Protein AF-A0A6J6HZP9-F1 (afdb_monomer)

Foldseek 3Di:
DDQEDDDDVFFEEEADAFDDFAQWKAAPPPRDTDADPPPRHGWDADPVQWTADPVPRHTPGQAGPVPRDNHMDRPRTGQVVSQVSHVVHDPWDEEEDDLPDDLCLVVTRYYTYHLSSLVNHQATQEYEHPELACQCPPPAPCSLVVSVVSVVSVPVRNDDRHYYHYDYPPCVDQLNVLVPDPCSPVSVVVVVVVSVVVCCVVVHPPQKWKKKKAFDPPDACPPQPDQPQWDWDDDPRIIMIMHSDPVSSVVSVVSVCVVRPPRMDIGTRDPDD

Sequence (273 aa):
MLTSVTTENATTVCVLNTKGKARLIACKACRAVQACSTCNSLLTQDDNGALFCVRCNESAGAVCVSCGRTSFVVPRGGVSQLVSQLVKSTRNPVVEVTADSEDTWTKGTVFVGTEAVLYRIPQTDVVVFADIDRDLSAPRLTATREVLSLIARAARLVGSSGRIIIQSRQPSHPLLIALANENPQTVLMQWMQNDLAQRRMFSMPPFASMVRVSVVAPKSFDDVPVLSGVDVAREDSSLIVKSLDAEKLSTAIQALRAHYGTSLRVHADPKRY

Organism: NCBI:txid449393

Solvent-accessible surface area (backbone atoms only — not comparable to full-atom values): 15552 Å² total; per-residue (Å²): 120,78,62,63,64,88,58,88,99,43,36,34,38,38,34,29,86,36,79,46,71,43,50,50,33,23,29,70,81,80,61,50,70,44,54,32,90,88,76,67,43,55,20,31,68,52,98,87,56,35,29,29,21,84,89,79,69,47,75,59,51,53,46,34,95,87,76,64,48,66,52,69,38,55,88,60,55,9,34,60,42,50,50,61,43,35,56,76,52,31,91,62,46,67,37,83,37,51,86,83,55,70,94,54,67,84,73,45,40,32,39,36,11,33,71,47,34,77,76,63,44,87,64,37,42,30,37,33,34,49,50,45,51,66,49,54,67,36,100,50,97,54,22,59,60,52,48,50,52,52,51,53,51,47,46,64,37,22,50,94,84,36,46,80,45,77,39,58,93,59,67,82,38,69,70,55,49,26,63,71,39,98,58,29,67,64,44,44,52,52,51,51,51,50,51,52,52,52,26,52,77,70,51,31,71,88,61,15,45,58,36,42,36,37,50,47,80,92,54,72,85,83,80,67,77,91,58,72,76,46,52,76,46,82,53,94,82,30,36,39,42,34,16,77,44,61,65,39,41,51,53,41,51,50,53,50,39,72,74,51,42,90,39,51,44,78,47,60,78,76,90,81,128

Radius of gyration: 22.45 Å; Cα contacts (8 Å, |Δi|>4): 478; chains: 1; bounding box: 54×48×58 Å

Secondary structure (DSSP, 8-state):
-------SS--EEEE-S--SS----EETTT-PBPB-TTT-PBPEE-TTS-EE-TTT--B-TTS-TTT----EE-TT--HHHHHHHHHHH-SSPEEEE-TT--S-TTS-SEEEESTTHHHH-S--SEEEES--HHHHT-SSTTHHHHHHHHHHHHHHHHTTT-EEEE--S-TT-HHHHHHTSSSHHHHHHHHHHHHHHHHHHTT-TTSSEEEEEEE-TT--TTSPPP-TT-EEEEETTEEEEEESSHHHHHHHHHHHHHHHGGGEEEEE-----

Structure (mmCIF, N/CA/C/O backbone):
data_AF-A0A6J6HZP9-F1
#
_entry.id   AF-A0A6J6HZP9-F1
#
loop_
_atom_site.group_PDB
_atom_site.id
_atom_site.type_symbol
_atom_site.label_atom_id
_atom_site.label_alt_id
_atom_site.label_comp_id
_atom_site.label_asym_id
_atom_site.label_entity_id
_atom_site.label_seq_id
_atom_site.pdbx_PDB_ins_code
_atom_site.Cartn_x
_atom_site.Cartn_y
_atom_site.Cartn_z
_atom_site.occupancy
_atom_site.B_iso_or_equiv
_atom_site.auth_seq_id
_atom_site.auth_comp_id
_atom_site.auth_asym_id
_atom_site.auth_atom_id
_atom_site.pdbx_PDB_model_num
ATOM 1 N N . MET A 1 1 ? -15.988 -0.055 2.705 1.00 58.44 1 MET A N 1
ATOM 2 C CA . MET A 1 1 ? -15.188 0.901 3.493 1.00 58.44 1 MET A CA 1
ATOM 3 C C . MET A 1 1 ? -15.686 0.830 4.914 1.00 58.44 1 MET A C 1
ATOM 5 O O . MET A 1 1 ? -16.894 0.741 5.090 1.00 58.44 1 MET A O 1
ATOM 9 N N . LEU A 1 2 ? -14.775 0.833 5.882 1.00 64.62 2 LEU A N 1
ATOM 10 C CA . LEU A 1 2 ? -15.078 0.896 7.307 1.00 64.62 2 LEU A CA 1
ATOM 11 C C . LEU A 1 2 ? -15.919 2.145 7.611 1.00 64.62 2 LEU A C 1
ATOM 13 O O . LEU A 1 2 ? -15.495 3.255 7.303 1.00 64.62 2 LEU A O 1
ATOM 17 N N . THR A 1 3 ? -17.111 1.957 8.175 1.00 59.59 3 THR A N 1
ATOM 18 C CA . THR A 1 3 ? -18.068 3.046 8.452 1.00 59.59 3 THR A CA 1
ATOM 19 C C . THR A 1 3 ? -18.274 3.320 9.935 1.00 59.59 3 THR A C 1
ATOM 21 O O . THR A 1 3 ? -18.811 4.369 10.270 1.00 59.59 3 THR A O 1
ATOM 24 N N . SER A 1 4 ? -17.881 2.395 10.811 1.00 66.69 4 SER A N 1
ATOM 25 C CA . SER A 1 4 ? -18.042 2.515 12.260 1.00 66.69 4 SER A CA 1
ATOM 26 C C . SER A 1 4 ? -17.018 1.669 13.008 1.00 66.69 4 SER A C 1
ATOM 28 O O . SER A 1 4 ? -16.600 0.619 12.517 1.00 66.69 4 SER A O 1
ATOM 30 N N . VAL A 1 5 ? -16.657 2.109 14.214 1.00 74.19 5 VAL A N 1
ATOM 31 C CA . VAL A 1 5 ? -15.828 1.363 15.169 1.00 74.19 5 VAL A CA 1
ATOM 32 C C . VAL A 1 5 ? -16.493 1.433 16.541 1.00 74.19 5 VAL A C 1
ATOM 34 O O . VAL A 1 5 ? -16.720 2.521 17.072 1.00 74.19 5 VAL A O 1
ATOM 37 N N . THR A 1 6 ? -16.794 0.270 17.111 1.00 70.06 6 THR A N 1
ATOM 38 C CA . THR A 1 6 ? -17.339 0.116 18.464 1.00 70.06 6 THR A CA 1
ATOM 39 C C . THR A 1 6 ? -16.365 -0.720 19.278 1.00 70.06 6 THR A C 1
ATOM 41 O O . THR A 1 6 ? -16.303 -1.940 19.121 1.00 70.06 6 THR A O 1
ATOM 44 N N . THR A 1 7 ? -15.574 -0.058 20.114 1.00 65.75 7 THR A N 1
ATOM 45 C CA . THR A 1 7 ? -14.632 -0.717 21.019 1.00 65.75 7 THR A CA 1
ATOM 46 C C . THR A 1 7 ? -14.825 -0.172 22.421 1.00 65.75 7 THR A C 1
ATOM 48 O O . THR A 1 7 ? -14.350 0.914 22.746 1.00 65.75 7 THR A O 1
ATOM 51 N N . GLU A 1 8 ? -15.567 -0.906 23.247 1.00 65.88 8 GLU A N 1
ATOM 52 C CA . GLU A 1 8 ? -15.620 -0.626 24.680 1.00 65.88 8 GLU A CA 1
ATOM 53 C C . GLU A 1 8 ? -14.275 -1.030 25.292 1.00 65.88 8 GLU A C 1
ATOM 55 O O . GLU A 1 8 ? -13.854 -2.178 25.167 1.00 65.88 8 GLU A O 1
ATOM 60 N N . ASN A 1 9 ? -13.578 -0.063 25.897 1.00 72.06 9 ASN A N 1
ATOM 61 C CA . ASN A 1 9 ? -12.297 -0.233 26.599 1.00 72.06 9 ASN A CA 1
ATOM 62 C C . ASN A 1 9 ? -11.122 -0.795 25.775 1.00 72.06 9 ASN A C 1
ATOM 64 O O . ASN A 1 9 ? -10.122 -1.201 26.357 1.00 72.06 9 ASN A O 1
ATOM 68 N N . ALA A 1 10 ? -11.214 -0.785 24.443 1.00 84.44 10 ALA A N 1
ATOM 69 C CA . ALA A 1 10 ? -10.152 -1.253 23.557 1.00 84.44 10 ALA A CA 1
ATOM 70 C C . ALA A 1 10 ? -9.635 -0.133 22.644 1.00 84.44 10 ALA A C 1
ATOM 72 O O . ALA A 1 10 ? -10.408 0.625 22.044 1.00 84.44 10 ALA A O 1
ATOM 73 N N . THR A 1 11 ? -8.313 -0.078 22.510 1.00 91.56 11 THR A N 1
ATOM 74 C CA . THR A 1 11 ? -7.595 0.810 21.600 1.00 91.56 11 THR A CA 1
ATOM 75 C C . THR A 1 11 ? -7.590 0.208 20.200 1.00 91.56 11 THR A C 1
ATOM 77 O O . THR A 1 11 ? -7.226 -0.957 20.007 1.00 91.56 11 THR A O 1
ATOM 80 N N . THR A 1 12 ? -7.989 1.002 19.207 1.00 94.88 12 THR A N 1
ATOM 81 C CA . THR A 1 12 ? -8.069 0.586 17.804 1.00 94.88 12 THR A CA 1
ATOM 82 C C . THR A 1 12 ? -7.178 1.442 16.923 1.00 94.88 12 THR A C 1
ATOM 84 O O . THR A 1 12 ? -7.263 2.667 16.940 1.00 94.88 12 THR A O 1
ATOM 87 N N . VAL A 1 13 ? -6.400 0.797 16.062 1.00 95.69 13 VAL A N 1
ATOM 88 C CA . VAL A 1 13 ? -5.627 1.441 15.002 1.00 95.69 13 VAL A CA 1
ATOM 89 C C . VAL A 1 13 ? -6.252 1.118 13.648 1.00 95.69 13 VAL A C 1
ATOM 91 O O . VAL A 1 13 ? -6.344 -0.038 13.258 1.00 95.69 13 VAL A O 1
ATOM 94 N N . CYS A 1 14 ? -6.662 2.133 12.899 1.00 95.31 14 CYS A N 1
ATOM 95 C CA . CYS A 1 14 ? -7.166 2.022 11.535 1.00 95.31 14 CYS A CA 1
ATOM 96 C C . CYS A 1 14 ? -6.089 2.469 10.538 1.00 95.31 14 CYS A C 1
ATOM 98 O O . CYS A 1 14 ? -5.687 3.634 10.517 1.00 95.31 14 CYS A O 1
ATOM 100 N N . VAL A 1 15 ? -5.652 1.552 9.679 1.00 95.25 15 VAL A N 1
ATOM 101 C CA . VAL A 1 15 ? -4.647 1.791 8.640 1.00 95.25 15 VAL A CA 1
ATOM 102 C C . VAL A 1 15 ? -5.323 1.975 7.285 1.00 95.25 15 VAL A C 1
ATOM 104 O O . VAL A 1 15 ? -6.096 1.126 6.833 1.00 95.25 15 VAL A O 1
ATOM 107 N N . LEU A 1 16 ? -4.996 3.078 6.613 1.00 92.31 16 LEU A N 1
ATOM 108 C CA . LEU A 1 16 ? -5.402 3.381 5.246 1.00 92.31 16 LEU A CA 1
ATOM 109 C C . LEU A 1 16 ? -4.257 4.093 4.515 1.00 92.31 16 LEU A C 1
ATOM 111 O O . LEU A 1 16 ? -3.996 5.275 4.741 1.00 92.31 16 LEU A O 1
ATOM 115 N N . ASN A 1 17 ? -3.587 3.397 3.594 1.00 84.69 17 ASN A N 1
ATOM 116 C CA . ASN A 1 17 ? -2.426 3.906 2.847 1.00 84.69 17 ASN A CA 1
ATOM 117 C C . ASN A 1 17 ? -2.816 4.861 1.705 1.00 84.69 17 ASN A C 1
ATOM 119 O O . ASN A 1 17 ? -2.394 4.743 0.556 1.00 84.69 17 ASN A O 1
ATOM 123 N N . THR A 1 18 ? -3.677 5.831 2.006 1.00 76.62 18 THR A N 1
ATOM 124 C CA . THR A 1 18 ? -4.067 6.917 1.106 1.00 76.62 18 THR A CA 1
ATOM 125 C C . THR A 1 18 ? -4.192 8.200 1.921 1.00 76.62 18 THR A C 1
ATOM 127 O O . THR A 1 18 ? -5.131 8.359 2.696 1.00 76.62 18 THR A O 1
ATOM 130 N N . LYS A 1 19 ? -3.233 9.121 1.761 1.00 67.56 19 LYS A N 1
ATOM 131 C CA . LYS A 1 19 ? -3.244 10.422 2.450 1.00 67.56 19 LYS A CA 1
ATOM 132 C C . LYS A 1 19 ? -4.314 11.362 1.869 1.00 67.56 19 LYS A C 1
ATOM 134 O O . LYS A 1 19 ? -4.601 11.309 0.673 1.00 67.56 19 LYS A O 1
ATOM 139 N N . GLY A 1 20 ? -4.811 12.273 2.707 1.00 60.31 20 GLY A N 1
ATOM 140 C CA . GLY A 1 20 ? -5.636 13.423 2.319 1.00 60.31 20 GLY A CA 1
ATOM 141 C C . GLY A 1 20 ? -7.116 13.129 2.052 1.00 60.31 20 GLY A C 1
ATOM 142 O O . GLY A 1 20 ? -7.599 12.011 2.227 1.00 60.31 20 GLY A O 1
ATOM 143 N N . LYS A 1 21 ? -7.855 14.157 1.612 1.00 53.44 21 LYS A N 1
ATOM 144 C CA . LYS A 1 21 ? -9.197 13.989 1.034 1.00 53.44 21 LYS A CA 1
ATOM 145 C C . LYS A 1 21 ? -9.062 13.280 -0.313 1.00 53.44 21 LYS A C 1
ATOM 147 O O . LYS A 1 21 ? -8.107 13.498 -1.063 1.00 53.44 21 LYS A O 1
ATOM 152 N N . ALA A 1 22 ? -9.992 12.392 -0.613 1.00 55.06 22 ALA A N 1
ATOM 153 C CA . ALA A 1 22 ? -9.857 11.567 -1.791 1.00 55.06 22 ALA A CA 1
ATOM 154 C C . ALA A 1 22 ? -10.240 12.275 -3.082 1.00 55.06 22 ALA A C 1
ATOM 156 O O . ALA A 1 22 ? -11.208 13.021 -3.147 1.00 55.06 22 ALA A O 1
ATOM 157 N N . ARG A 1 23 ? -9.436 12.003 -4.112 1.00 61.25 23 ARG A N 1
ATOM 158 C CA . ARG A 1 23 ? -9.466 12.695 -5.407 1.00 61.25 23 ARG A CA 1
ATOM 159 C C . ARG A 1 23 ? -10.261 11.957 -6.476 1.00 61.25 23 ARG A C 1
ATOM 161 O O . ARG A 1 23 ? -10.300 12.404 -7.610 1.00 61.25 23 ARG A O 1
ATOM 168 N N . LEU A 1 24 ? -10.810 10.786 -6.151 1.00 69.44 24 LEU A N 1
ATOM 169 C CA . LEU A 1 24 ? -11.608 10.002 -7.085 1.00 69.44 24 LEU A CA 1
ATOM 170 C C . LEU A 1 24 ? -13.075 10.178 -6.735 1.00 69.44 24 LEU A C 1
ATOM 172 O O . LEU A 1 24 ? -13.544 9.646 -5.731 1.00 69.44 24 LEU A O 1
ATOM 176 N N . ILE A 1 25 ? -13.783 10.909 -7.583 1.00 81.94 25 ILE A N 1
ATOM 177 C CA . ILE A 1 25 ? -15.219 11.111 -7.474 1.00 81.94 25 ILE A CA 1
ATOM 178 C C . ILE A 1 25 ? -15.915 10.211 -8.472 1.00 81.94 25 ILE A C 1
ATOM 180 O O . ILE A 1 25 ? -15.570 10.201 -9.652 1.00 81.94 25 ILE A O 1
ATOM 184 N N . ALA A 1 26 ? -16.911 9.471 -8.003 1.00 87.62 26 ALA A N 1
ATOM 185 C CA . ALA A 1 26 ? -17.799 8.700 -8.854 1.00 87.62 26 ALA A CA 1
ATOM 186 C C . ALA A 1 26 ? -19.250 9.117 -8.628 1.00 87.62 26 ALA A C 1
ATOM 188 O O . ALA A 1 26 ? -19.658 9.467 -7.519 1.00 87.62 26 ALA A O 1
ATOM 189 N N . CYS A 1 27 ? -20.061 9.055 -9.677 1.00 89.06 27 CYS A N 1
ATOM 190 C CA . CYS A 1 27 ? -21.497 9.260 -9.540 1.00 89.06 27 CYS A CA 1
ATOM 191 C C . CYS A 1 27 ? -22.128 8.108 -8.744 1.00 89.06 27 CYS A C 1
ATOM 193 O O . CYS A 1 27 ? -21.907 6.941 -9.069 1.00 89.06 27 CYS A O 1
ATOM 195 N N . LYS A 1 28 ? -22.979 8.405 -7.752 1.00 89.50 28 LYS A N 1
ATOM 196 C CA . LYS A 1 28 ? -23.731 7.367 -7.018 1.00 89.50 28 LYS A CA 1
ATOM 197 C C . LYS A 1 28 ? -24.641 6.546 -7.929 1.00 89.50 28 LYS A C 1
ATOM 199 O O . LYS A 1 28 ? -24.897 5.382 -7.646 1.00 89.50 28 LYS A O 1
ATOM 204 N N . ALA A 1 29 ? -25.147 7.160 -8.994 1.00 89.50 29 ALA A N 1
ATOM 205 C CA . ALA A 1 29 ? -26.164 6.563 -9.843 1.00 89.50 29 ALA A CA 1
ATOM 206 C C . ALA A 1 29 ? -25.591 5.693 -10.962 1.00 89.50 29 ALA A C 1
ATOM 208 O O . ALA A 1 29 ? -25.953 4.529 -11.067 1.00 89.50 29 ALA A O 1
ATOM 209 N N . CYS A 1 30 ? -24.700 6.245 -11.790 1.00 89.00 30 CYS A N 1
ATOM 210 C CA . CYS A 1 30 ? -24.137 5.522 -12.935 1.00 89.00 30 CYS A CA 1
ATOM 211 C C . CYS A 1 30 ? -22.736 4.958 -12.671 1.00 89.00 30 CYS A C 1
ATOM 213 O O . CYS A 1 30 ? -22.174 4.308 -13.543 1.00 89.00 30 CYS A O 1
ATOM 215 N N . ARG A 1 31 ? -22.152 5.217 -11.490 1.00 86.00 31 ARG A N 1
ATOM 216 C CA . ARG A 1 31 ? -20.797 4.790 -11.090 1.00 86.00 31 ARG A CA 1
ATOM 217 C C . ARG A 1 31 ? -19.653 5.340 -11.951 1.00 86.00 31 ARG A C 1
ATOM 219 O O . ARG A 1 31 ? -18.503 4.989 -11.705 1.00 86.00 31 ARG A O 1
ATOM 226 N N . ALA A 1 32 ? -19.938 6.235 -12.898 1.00 86.31 32 ALA A N 1
ATOM 227 C CA . ALA A 1 32 ? -18.922 6.857 -13.735 1.00 86.31 32 ALA A CA 1
ATOM 228 C C . ALA A 1 32 ? -17.956 7.698 -12.891 1.00 86.31 32 ALA A C 1
ATOM 230 O O . ALA A 1 32 ? -18.385 8.544 -12.094 1.00 86.31 32 ALA A O 1
ATOM 231 N N . VAL A 1 33 ? -16.658 7.474 -13.087 1.00 88.31 33 VAL A N 1
ATOM 232 C CA . VAL A 1 33 ? -15.593 8.287 -12.493 1.00 88.31 33 VAL A CA 1
ATOM 233 C C . VAL A 1 33 ? -15.539 9.631 -13.211 1.00 88.31 33 VAL A C 1
ATOM 235 O O . VAL A 1 33 ? -15.628 9.690 -14.433 1.00 88.31 33 VAL A O 1
ATOM 238 N N . GLN A 1 34 ? -15.435 10.713 -12.446 1.00 89.06 34 GLN A N 1
ATOM 239 C CA . GLN A 1 34 ? -15.434 12.070 -12.979 1.00 89.06 34 GLN A CA 1
ATOM 240 C C . GLN A 1 34 ? -14.004 12.493 -13.331 1.00 89.06 34 GLN A C 1
ATOM 242 O O . GLN A 1 34 ? -13.121 12.522 -12.469 1.00 89.06 34 GLN A O 1
ATOM 247 N N . ALA A 1 35 ? -13.784 12.815 -14.603 1.00 87.69 35 ALA A N 1
ATOM 248 C CA . ALA A 1 35 ? -12.506 13.257 -15.146 1.00 87.69 35 ALA A CA 1
ATOM 249 C C . ALA A 1 35 ? -12.666 14.612 -15.848 1.00 87.69 35 ALA A C 1
ATOM 251 O O . ALA A 1 35 ? -13.718 14.921 -16.401 1.00 87.69 35 ALA A O 1
ATOM 252 N N . CYS A 1 36 ? -11.618 15.430 -15.793 1.00 86.19 36 CYS A N 1
ATOM 253 C CA . CYS A 1 36 ? -11.559 16.737 -16.429 1.00 86.19 36 CYS A CA 1
ATOM 254 C C . CYS A 1 36 ? -11.565 16.585 -17.954 1.00 86.19 36 CYS A C 1
ATOM 256 O O . CYS A 1 36 ? -10.726 15.869 -18.497 1.00 86.19 36 CYS A O 1
ATOM 258 N N . SER A 1 37 ? -12.450 17.306 -18.641 1.00 87.25 37 SER A N 1
ATOM 259 C CA . SER A 1 37 ? -12.536 17.327 -20.108 1.00 87.25 37 SER A CA 1
ATOM 260 C C . SER A 1 37 ? -11.250 17.814 -20.783 1.00 87.25 37 SER A C 1
ATOM 262 O O . SER A 1 37 ? -10.923 17.354 -21.871 1.00 87.25 37 SER A O 1
ATOM 264 N N . THR A 1 38 ? -10.498 18.705 -20.132 1.00 86.25 38 THR A N 1
ATOM 265 C CA . THR A 1 38 ? -9.292 19.326 -20.702 1.00 86.25 38 THR A CA 1
ATOM 266 C C . THR A 1 38 ? -8.045 18.453 -20.570 1.00 86.25 38 THR A C 1
ATOM 268 O O . THR A 1 38 ? -7.261 18.333 -21.505 1.00 86.25 38 THR A O 1
ATOM 271 N N . CYS A 1 39 ? -7.816 17.852 -19.398 1.00 81.06 39 CYS A N 1
ATOM 272 C CA . CYS A 1 39 ? -6.552 17.159 -19.096 1.00 81.06 39 CYS A CA 1
ATOM 273 C C . CYS A 1 39 ? -6.721 15.708 -18.627 1.00 81.06 39 CYS A C 1
ATOM 275 O O . CYS A 1 39 ? -5.755 15.099 -18.154 1.00 81.06 39 CYS A O 1
ATOM 277 N N . ASN A 1 40 ? -7.948 15.183 -18.688 1.00 80.69 40 ASN A N 1
ATOM 278 C CA . ASN A 1 40 ? -8.345 13.829 -18.295 1.00 80.69 40 ASN A CA 1
ATOM 279 C C . ASN A 1 40 ? -7.946 13.418 -16.862 1.00 80.69 40 ASN A C 1
ATOM 281 O O . ASN A 1 40 ? -7.926 12.242 -16.507 1.00 80.69 40 ASN A O 1
ATOM 285 N N . SER A 1 41 ? -7.595 14.391 -16.019 1.00 74.19 41 SER A N 1
ATOM 286 C CA . SER A 1 41 ? -7.247 14.157 -14.617 1.00 74.19 41 SER A CA 1
ATOM 287 C C . SER A 1 41 ? -8.516 14.033 -13.780 1.00 74.19 41 SER A C 1
ATOM 289 O O . SER A 1 41 ? -9.532 14.644 -14.103 1.00 74.19 41 SER A O 1
ATOM 291 N N . LEU A 1 42 ? -8.464 13.249 -12.702 1.00 83.06 42 LEU A N 1
ATOM 292 C CA . LEU A 1 42 ? -9.618 13.052 -11.825 1.00 83.06 42 LEU A CA 1
ATOM 293 C C . LEU A 1 42 ? -10.085 14.379 -11.215 1.00 83.06 42 LEU A C 1
ATOM 295 O O . LEU A 1 42 ? -9.269 15.168 -10.728 1.00 83.06 42 LEU A O 1
ATOM 299 N N . LEU A 1 43 ? -11.399 14.598 -11.239 1.00 83.44 43 LEU A N 1
ATOM 300 C CA . LEU A 1 43 ? -12.035 15.753 -10.614 1.00 83.44 43 LEU A CA 1
ATOM 301 C C . LEU A 1 43 ? -12.172 15.532 -9.102 1.00 83.44 43 LEU A C 1
ATOM 303 O O . LEU A 1 43 ? -12.435 14.418 -8.644 1.00 83.44 43 LEU A O 1
ATOM 307 N N . THR A 1 44 ? -12.024 16.611 -8.337 1.00 82.44 44 THR A N 1
ATOM 308 C CA . THR A 1 44 ? -12.313 16.671 -6.897 1.00 82.44 44 THR A CA 1
ATOM 309 C C . THR A 1 44 ? -13.531 17.563 -6.648 1.00 82.44 44 THR A C 1
ATOM 311 O O . THR A 1 44 ? -13.931 18.292 -7.546 1.00 82.44 44 THR A O 1
ATOM 314 N N . GLN A 1 45 ? -14.130 17.495 -5.459 1.00 85.38 45 GLN A N 1
ATOM 315 C CA . GLN A 1 45 ? -15.302 18.283 -5.074 1.00 85.38 45 GLN A CA 1
ATOM 316 C C . GLN A 1 45 ? -14.864 19.316 -4.047 1.00 85.38 45 GLN A C 1
ATOM 318 O O . GLN A 1 45 ? -14.098 18.976 -3.139 1.00 85.38 45 GLN A O 1
ATOM 323 N N . ASP A 1 46 ? -15.321 20.551 -4.198 1.00 82.94 46 ASP A N 1
ATOM 324 C CA . ASP A 1 46 ? -15.187 21.567 -3.162 1.00 82.94 46 ASP A CA 1
ATOM 325 C C . ASP A 1 46 ? -16.248 21.383 -2.064 1.00 82.94 46 ASP A C 1
ATOM 327 O O . ASP A 1 46 ? -17.121 20.511 -2.138 1.00 82.94 46 ASP A O 1
ATOM 331 N N . ASP A 1 47 ? -16.168 22.207 -1.021 1.00 77.62 47 ASP A N 1
ATOM 332 C CA . ASP A 1 47 ? -17.106 22.145 0.102 1.00 77.62 47 ASP A CA 1
ATOM 333 C C . ASP A 1 47 ? -18.533 22.609 -0.291 1.00 77.62 47 ASP A C 1
ATOM 335 O O . ASP A 1 47 ? -19.490 22.303 0.420 1.00 77.62 47 ASP A O 1
ATOM 339 N N . ASN A 1 48 ? -18.700 23.266 -1.450 1.00 82.50 48 ASN A N 1
ATOM 340 C CA . ASN A 1 48 ? -19.990 23.685 -2.016 1.00 82.50 48 ASN A CA 1
ATOM 341 C C . ASN A 1 48 ? -20.614 22.628 -2.946 1.00 82.50 48 ASN A C 1
ATOM 343 O O . ASN A 1 48 ? -21.714 22.821 -3.466 1.00 82.50 48 ASN A O 1
ATOM 347 N N . GLY A 1 49 ? -19.935 21.500 -3.164 1.00 81.25 49 GLY A N 1
ATOM 348 C CA . GLY A 1 49 ? -20.418 20.418 -4.011 1.00 81.25 49 GLY A CA 1
ATOM 349 C C . GLY A 1 49 ? -20.055 20.548 -5.495 1.00 81.25 49 GLY A C 1
ATOM 350 O O . GLY A 1 49 ? -20.453 19.675 -6.273 1.00 81.25 49 GLY A O 1
ATOM 351 N N . ALA A 1 50 ? -19.293 21.566 -5.899 1.00 88.69 50 ALA A N 1
ATOM 352 C CA . ALA A 1 50 ? -18.825 21.733 -7.269 1.00 88.69 50 ALA A CA 1
ATOM 353 C C . ALA A 1 50 ? -17.564 20.898 -7.533 1.00 88.69 50 ALA A C 1
ATOM 355 O O . ALA A 1 50 ? -16.655 20.796 -6.712 1.00 88.69 50 ALA A O 1
ATOM 356 N N . LEU A 1 51 ? -17.518 20.280 -8.706 1.00 89.25 51 LEU A N 1
ATOM 357 C CA . LEU A 1 51 ? -16.392 19.530 -9.224 1.00 89.25 51 LEU A CA 1
ATOM 358 C C . LEU A 1 51 ? -15.366 20.479 -9.839 1.00 89.25 51 LEU A C 1
ATOM 360 O O . LEU A 1 51 ? -15.718 21.357 -10.623 1.00 89.25 51 LEU A O 1
ATOM 364 N N . PHE A 1 52 ? -14.089 20.256 -9.555 1.00 89.25 52 PHE A N 1
ATOM 365 C CA . PHE A 1 52 ? -12.992 20.998 -10.162 1.00 89.25 52 PHE A CA 1
ATOM 366 C C . PHE A 1 52 ? -11.739 20.136 -10.333 1.00 89.25 52 PHE A C 1
ATOM 368 O O . PHE A 1 52 ? -11.533 19.121 -9.659 1.00 89.25 52 PHE A O 1
ATOM 375 N N . CYS A 1 53 ? -10.883 20.533 -11.269 1.00 84.88 53 CYS A N 1
ATOM 376 C CA . CYS A 1 53 ? -9.622 19.871 -11.551 1.00 84.88 53 CYS A CA 1
ATOM 377 C C . CYS A 1 53 ? -8.479 20.534 -10.783 1.00 84.88 53 CYS A C 1
ATOM 379 O O . CYS A 1 53 ? -8.093 21.654 -11.087 1.00 84.88 53 CYS A O 1
ATOM 381 N N . VAL A 1 54 ? -7.839 19.814 -9.861 1.00 78.12 54 VAL A N 1
ATOM 382 C CA . VAL A 1 54 ? -6.672 20.340 -9.120 1.00 78.12 54 VAL A CA 1
ATOM 383 C C . VAL A 1 54 ? -5.465 20.595 -10.037 1.00 78.12 54 VAL A C 1
ATOM 385 O O . VAL A 1 54 ? -4.607 21.410 -9.722 1.00 78.12 54 VAL A O 1
ATOM 388 N N . ARG A 1 55 ? -5.366 19.883 -11.169 1.00 72.94 55 ARG A N 1
ATOM 389 C CA . ARG A 1 55 ? -4.204 19.968 -12.067 1.00 72.94 55 ARG A CA 1
ATOM 390 C C . ARG A 1 55 ? -4.205 21.231 -12.927 1.00 72.94 55 ARG A C 1
ATOM 392 O O . ARG A 1 55 ? -3.144 21.800 -13.141 1.00 72.94 55 ARG A O 1
ATOM 399 N N . CYS A 1 56 ? -5.362 21.619 -13.456 1.00 84.25 56 CYS A N 1
ATOM 400 C CA . CYS A 1 56 ? -5.487 22.749 -14.384 1.00 84.25 56 CYS A CA 1
ATOM 401 C C . CYS A 1 56 ? -6.463 23.829 -13.901 1.00 84.25 56 CYS A C 1
ATOM 403 O O . CYS A 1 56 ? -6.718 24.776 -14.630 1.00 84.25 56 CYS A O 1
ATOM 405 N N . ASN A 1 57 ? -6.999 23.684 -12.687 1.00 86.44 57 ASN A N 1
ATOM 406 C CA . ASN A 1 57 ? -7.948 24.597 -12.049 1.00 86.44 57 ASN A CA 1
ATOM 407 C C . ASN A 1 57 ? -9.285 24.789 -12.795 1.00 86.44 57 ASN A C 1
ATOM 409 O O . ASN A 1 57 ? -10.019 25.731 -12.517 1.00 86.44 57 ASN A O 1
ATOM 413 N N . GLU A 1 58 ? -9.611 23.880 -13.720 1.00 87.69 58 GLU A N 1
ATOM 414 C CA . GLU A 1 58 ? -10.862 23.894 -14.485 1.00 87.69 58 GLU A CA 1
ATOM 415 C C . GLU A 1 58 ? -12.054 23.540 -13.588 1.00 87.69 58 GLU A C 1
ATOM 417 O O . GLU A 1 58 ? -12.007 22.533 -12.872 1.00 87.69 58 GLU A O 1
ATOM 422 N N . SER A 1 59 ? -13.134 24.319 -13.660 1.00 90.06 59 SER A N 1
ATOM 423 C CA . SER A 1 59 ? -14.398 24.006 -12.985 1.00 90.06 59 SER A CA 1
ATOM 424 C C . SER A 1 59 ? -15.272 23.128 -13.877 1.00 90.06 59 SER A C 1
ATOM 426 O O . SER A 1 59 ? -15.484 23.426 -15.047 1.00 90.06 59 SER A O 1
ATOM 428 N N . ALA A 1 60 ? -15.805 22.044 -13.321 1.00 85.94 60 ALA A N 1
ATOM 429 C CA . ALA A 1 60 ? -16.659 21.085 -14.018 1.00 85.94 60 ALA A CA 1
ATOM 430 C C . ALA A 1 60 ? -18.126 21.135 -13.538 1.00 85.94 60 ALA A C 1
ATOM 432 O O . ALA A 1 60 ? -18.904 20.222 -13.818 1.00 85.94 60 ALA A O 1
ATOM 433 N N . GLY A 1 61 ? -18.519 22.193 -12.816 1.00 89.94 61 GLY A N 1
ATOM 434 C CA . GLY A 1 61 ? -19.879 22.354 -12.287 1.00 89.94 61 GLY A CA 1
ATOM 435 C C . GLY A 1 61 ? -20.239 21.288 -11.245 1.00 89.94 61 GLY A C 1
ATOM 436 O O . GLY A 1 61 ? -19.360 20.709 -10.628 1.00 89.94 61 GLY A O 1
ATOM 437 N N . ALA A 1 62 ? -21.525 21.007 -11.020 1.00 90.94 62 ALA A N 1
ATOM 438 C CA . ALA A 1 62 ? -21.977 20.093 -9.954 1.00 90.94 62 ALA A CA 1
ATOM 439 C C . ALA A 1 62 ? -22.746 18.855 -10.465 1.00 90.94 62 ALA A C 1
ATOM 441 O O . ALA A 1 62 ? -23.462 18.211 -9.699 1.00 90.94 62 ALA A O 1
ATOM 442 N N . VAL A 1 63 ? -22.634 18.516 -11.755 1.00 92.88 63 VAL A N 1
ATOM 443 C CA . VAL A 1 63 ? -23.399 17.429 -12.399 1.00 92.88 63 VAL A CA 1
ATOM 444 C C . VAL A 1 63 ? -22.488 16.368 -12.997 1.00 92.88 63 VAL A C 1
ATOM 446 O O . VAL A 1 63 ? -21.382 16.645 -13.449 1.00 92.88 63 VAL A O 1
ATOM 449 N N . CYS A 1 64 ? -22.940 15.115 -12.971 1.00 91.12 64 CYS A N 1
ATOM 450 C CA . CYS A 1 64 ? -22.188 14.012 -13.542 1.00 91.12 64 CYS A CA 1
ATOM 451 C C . CYS A 1 64 ? -22.113 14.161 -15.060 1.00 91.12 64 CYS A C 1
ATOM 453 O O . CYS A 1 64 ? -23.154 14.183 -15.718 1.00 91.12 64 CYS A O 1
ATOM 455 N N . VAL A 1 65 ? -20.900 14.140 -15.617 1.00 85.75 65 VAL A N 1
ATOM 456 C CA . VAL A 1 65 ? -20.681 14.267 -17.070 1.00 85.75 65 VAL A CA 1
ATOM 457 C C . VAL A 1 65 ? -21.320 13.136 -17.884 1.00 85.75 65 VAL A C 1
ATOM 459 O O . VAL A 1 65 ? -21.546 13.287 -19.076 1.00 85.75 65 VAL A O 1
ATOM 462 N N . SER A 1 66 ? -21.632 12.001 -17.251 1.00 89.44 66 SER A N 1
ATOM 463 C CA . SER A 1 66 ? -22.195 10.826 -17.928 1.00 89.44 66 SER A CA 1
ATOM 464 C C . SER A 1 66 ? -23.713 10.692 -17.799 1.00 89.44 66 SER A C 1
ATOM 466 O O . SER A 1 66 ? -24.327 10.057 -18.646 1.00 89.44 66 SER A O 1
ATOM 468 N N . CYS A 1 67 ? -24.332 11.201 -16.727 1.00 92.31 67 CYS A N 1
ATOM 469 C CA . CYS A 1 67 ? -25.768 10.979 -16.478 1.00 92.31 67 CYS A CA 1
ATOM 470 C C . CYS A 1 67 ? -26.534 12.190 -15.927 1.00 92.31 67 CYS A C 1
ATOM 472 O O . CYS A 1 67 ? -27.705 12.057 -15.579 1.00 92.31 67 CYS A O 1
ATOM 474 N N . GLY A 1 68 ? -25.885 13.347 -15.773 1.00 91.06 68 GLY A N 1
ATOM 475 C CA . GLY A 1 68 ? -26.514 14.596 -15.331 1.00 91.06 68 GLY A CA 1
ATOM 476 C C . GLY A 1 68 ? -26.912 14.662 -13.852 1.00 91.06 68 GLY A C 1
ATOM 477 O O . GLY A 1 68 ? -27.330 15.713 -13.378 1.00 91.06 68 GLY A O 1
ATOM 478 N N . ARG A 1 69 ? -26.773 13.579 -13.077 1.00 92.69 69 ARG A N 1
ATOM 479 C CA . ARG A 1 69 ? -27.106 13.588 -11.642 1.00 92.69 69 ARG A CA 1
ATOM 480 C C . ARG A 1 69 ? -26.040 14.307 -10.814 1.00 92.69 69 ARG A C 1
ATOM 482 O O . ARG A 1 69 ? -24.852 14.181 -11.085 1.00 92.69 69 ARG A O 1
ATOM 489 N N . THR A 1 70 ? -26.472 14.965 -9.743 1.00 90.12 70 THR A N 1
ATOM 490 C CA . THR A 1 70 ? -25.634 15.755 -8.817 1.00 90.12 70 THR A CA 1
ATOM 491 C C . THR A 1 70 ? -25.144 14.963 -7.602 1.00 90.12 70 THR A C 1
ATOM 493 O O . THR A 1 70 ? -24.502 15.497 -6.701 1.00 90.12 70 THR A O 1
ATOM 496 N N . SER A 1 71 ? -25.470 13.668 -7.531 1.00 87.25 71 SER A N 1
ATOM 497 C CA . SER A 1 71 ? -25.119 12.839 -6.382 1.00 87.25 71 SER A CA 1
ATOM 498 C C . SER A 1 71 ? -23.819 12.090 -6.624 1.00 87.25 71 SER A C 1
ATOM 500 O O . SER A 1 71 ? -23.764 11.137 -7.410 1.00 87.25 71 SER A O 1
ATOM 502 N N . PHE A 1 72 ? -22.787 12.499 -5.897 1.00 86.12 72 PHE A N 1
ATOM 503 C CA . PHE A 1 72 ? -21.470 11.897 -5.972 1.00 86.12 72 PHE A CA 1
ATOM 504 C C . PHE A 1 72 ? -21.092 11.171 -4.690 1.00 86.12 72 PHE A C 1
ATOM 506 O O . PHE A 1 72 ? -21.594 11.437 -3.597 1.00 86.12 72 PHE A O 1
ATOM 513 N N . VAL A 1 73 ? -20.196 10.211 -4.853 1.00 81.44 73 VAL A N 1
ATOM 514 C CA . VAL A 1 73 ? -19.449 9.578 -3.780 1.00 81.44 73 VAL A CA 1
ATOM 515 C C . VAL A 1 73 ? -17.987 9.711 -4.083 1.00 81.44 73 VAL A C 1
ATOM 517 O O . VAL A 1 73 ? -17.559 9.687 -5.233 1.00 81.44 73 VAL A O 1
ATOM 520 N N . VAL A 1 74 ? -17.226 9.755 -3.010 1.00 73.44 74 VAL A N 1
ATOM 521 C CA . VAL A 1 74 ? -15.804 9.516 -3.055 1.00 73.44 74 VAL A CA 1
ATOM 522 C C . VAL A 1 74 ? -15.625 8.050 -2.662 1.00 73.44 74 VAL A C 1
ATOM 524 O O . VAL A 1 74 ? -15.679 7.737 -1.472 1.00 73.44 74 VAL A O 1
ATOM 527 N N . PRO A 1 75 ? -15.502 7.110 -3.622 1.00 62.44 75 PRO A N 1
ATOM 528 C CA . PRO A 1 75 ? -15.530 5.677 -3.324 1.00 62.44 75 PRO A CA 1
ATOM 529 C C . PRO A 1 75 ? -14.329 5.234 -2.487 1.00 62.44 75 PRO A C 1
ATOM 531 O O . PRO A 1 75 ? -14.346 4.155 -1.899 1.00 62.44 75 PRO A O 1
ATOM 534 N N . ARG A 1 76 ? -13.267 6.048 -2.489 1.00 64.44 76 ARG A N 1
ATOM 535 C CA . ARG A 1 76 ? -11.996 5.769 -1.829 1.00 64.44 76 ARG A CA 1
ATOM 536 C C . ARG A 1 76 ? -11.474 6.997 -1.104 1.00 64.44 76 ARG A C 1
ATOM 538 O O . ARG A 1 76 ? -10.472 7.539 -1.547 1.00 64.44 76 ARG A O 1
ATOM 545 N N . GLY A 1 77 ? -12.157 7.415 -0.034 1.00 69.75 77 GLY A N 1
ATOM 546 C CA . GLY A 1 77 ? -11.641 8.354 0.972 1.00 69.75 77 GLY A CA 1
ATOM 547 C C . GLY A 1 77 ? -10.182 8.102 1.345 1.00 69.75 77 GLY A C 1
ATOM 548 O O . GLY A 1 77 ? -9.763 6.952 1.375 1.00 69.75 77 GLY A O 1
ATOM 549 N N . GLY A 1 78 ? -9.399 9.149 1.604 1.00 81.62 78 GLY A N 1
ATOM 550 C CA . GLY A 1 78 ? -8.130 8.987 2.315 1.00 81.62 78 GLY A CA 1
ATOM 551 C C . GLY A 1 78 ? -8.333 9.128 3.824 1.00 81.62 78 GLY A C 1
ATOM 552 O O . GLY A 1 78 ? -9.469 9.250 4.293 1.00 81.62 78 GLY A O 1
ATOM 553 N N . VAL A 1 79 ? -7.236 9.112 4.582 1.00 86.19 79 VAL A N 1
ATOM 554 C CA . VAL A 1 79 ? -7.229 9.122 6.058 1.00 86.19 79 VAL A CA 1
ATOM 555 C C . VAL A 1 79 ? -8.173 10.180 6.644 1.00 86.19 79 VAL A C 1
ATOM 557 O O . VAL A 1 79 ? -9.058 9.829 7.419 1.00 86.19 79 VAL A O 1
ATOM 560 N N . SER A 1 80 ? -8.077 11.441 6.217 1.00 84.69 80 SER A N 1
ATOM 561 C CA . SER A 1 80 ? -8.877 12.532 6.795 1.00 84.69 80 SER A CA 1
ATOM 562 C C . SER A 1 80 ? -10.386 12.362 6.557 1.00 84.69 80 SER A C 1
ATOM 564 O O . SER A 1 80 ? -11.210 12.737 7.393 1.00 84.69 80 SER A O 1
ATOM 566 N N . GLN A 1 81 ? -10.783 11.747 5.435 1.00 83.31 81 GLN A N 1
ATOM 567 C CA . GLN A 1 81 ? -12.192 11.423 5.198 1.00 83.31 81 GLN A CA 1
ATOM 568 C C . GLN A 1 81 ? -12.660 10.287 6.110 1.00 83.31 81 GLN A C 1
ATOM 570 O O . GLN A 1 81 ? -13.750 10.389 6.674 1.00 83.31 81 GLN A O 1
ATOM 575 N N . LEU A 1 82 ? -11.843 9.243 6.283 1.00 87.06 82 LEU A N 1
ATOM 576 C CA . LEU A 1 82 ? -12.146 8.143 7.198 1.00 87.06 82 LEU A CA 1
ATOM 577 C C . LEU A 1 82 ? -12.299 8.656 8.638 1.00 87.06 82 LEU A C 1
ATOM 579 O O . LEU A 1 82 ? -13.271 8.310 9.300 1.00 87.06 82 LEU A O 1
ATOM 583 N N . VAL A 1 83 ? -11.419 9.556 9.085 1.00 89.44 83 VAL A N 1
ATOM 584 C CA . VAL A 1 83 ? -11.533 10.233 10.389 1.00 89.44 83 VAL A CA 1
ATOM 585 C C . VAL A 1 83 ? -12.883 10.941 10.516 1.00 89.44 83 VAL A C 1
ATOM 587 O O . VAL A 1 83 ? -13.618 10.689 11.467 1.00 89.44 83 VAL A O 1
ATOM 590 N N . SER A 1 84 ? -13.267 11.757 9.525 1.00 87.38 84 SER A N 1
ATOM 591 C CA . SER A 1 84 ? -14.549 12.484 9.548 1.00 87.38 84 SER A CA 1
ATOM 592 C C . SER A 1 84 ? -15.779 11.568 9.630 1.00 87.38 84 SER A C 1
ATOM 594 O O . SER A 1 84 ? -16.801 11.946 10.204 1.00 87.38 84 SER A O 1
ATOM 596 N N . GLN A 1 85 ? -15.694 10.370 9.045 1.00 86.56 85 GLN A N 1
ATOM 597 C CA . GLN A 1 85 ? -16.759 9.371 9.074 1.00 86.56 85 GLN A CA 1
ATOM 598 C C . GLN A 1 85 ? -16.804 8.678 10.433 1.00 86.56 85 GLN A C 1
ATOM 600 O O . GLN A 1 85 ? -17.877 8.551 11.019 1.00 86.56 85 GLN A O 1
ATOM 605 N N . LEU A 1 86 ? -15.637 8.300 10.960 1.00 89.31 86 LEU A N 1
ATOM 606 C CA . LEU A 1 86 ? -15.525 7.627 12.244 1.00 89.31 86 LEU A CA 1
ATOM 607 C C . LEU A 1 86 ? -16.009 8.514 13.389 1.00 89.31 86 LEU A C 1
ATOM 609 O O . LEU A 1 86 ? -16.856 8.055 14.148 1.00 89.31 86 LEU A O 1
ATOM 613 N N . VAL A 1 87 ? -15.603 9.789 13.437 1.00 90.25 87 VAL A N 1
ATOM 614 C CA . VAL A 1 87 ? -16.065 10.770 14.444 1.00 90.25 87 VAL A CA 1
ATOM 615 C C . VAL A 1 87 ? -17.594 10.879 14.493 1.00 90.25 87 VAL A C 1
ATOM 617 O O . VAL A 1 87 ? -18.166 11.068 15.559 1.00 90.25 87 VAL A O 1
ATOM 620 N N . LYS A 1 88 ? -18.282 10.727 13.355 1.00 87.38 88 LYS A N 1
ATOM 621 C CA . LYS A 1 88 ? -19.756 10.757 13.295 1.00 87.38 88 LYS A CA 1
ATOM 622 C C . LYS A 1 88 ? -20.411 9.436 13.708 1.00 87.38 88 LYS A C 1
ATOM 624 O O . LYS A 1 88 ? -21.602 9.412 13.991 1.00 87.38 88 LYS A O 1
ATOM 629 N N . SER A 1 89 ? -19.658 8.341 13.684 1.00 86.25 89 SER A N 1
ATOM 630 C CA . SER A 1 89 ? -20.158 6.973 13.871 1.00 86.25 89 SER A CA 1
ATOM 631 C C . SER A 1 89 ? -19.886 6.392 15.259 1.00 86.25 89 SER A C 1
ATOM 633 O O . SER A 1 89 ? -20.469 5.372 15.617 1.00 86.25 89 SER A O 1
ATOM 635 N N . THR A 1 90 ? -18.974 6.999 16.021 1.00 85.62 90 THR A N 1
ATOM 636 C CA . THR A 1 90 ? -18.508 6.491 17.311 1.00 85.62 90 THR A CA 1
ATOM 637 C C . THR A 1 90 ? -18.417 7.610 18.336 1.00 85.62 90 THR A C 1
ATOM 639 O O . THR A 1 90 ? -18.208 8.769 17.991 1.00 85.62 90 THR A O 1
ATOM 642 N N . ARG A 1 91 ? -18.574 7.255 19.614 1.00 85.44 91 ARG A N 1
ATOM 643 C CA . ARG A 1 91 ? -18.343 8.169 20.744 1.00 85.44 91 ARG A CA 1
ATOM 644 C C . ARG A 1 91 ? -16.886 8.152 21.219 1.00 85.44 91 ARG A C 1
ATOM 646 O O . ARG A 1 91 ? -16.512 8.971 22.051 1.00 85.44 91 ARG A O 1
ATOM 653 N N . ASN A 1 92 ? -16.079 7.227 20.700 1.00 87.69 92 ASN A N 1
ATOM 654 C CA . ASN A 1 92 ? -14.668 7.101 21.043 1.00 87.69 92 ASN A CA 1
ATOM 655 C C . ASN A 1 92 ? -13.851 8.276 20.467 1.00 87.69 92 ASN A C 1
ATOM 657 O O . ASN A 1 92 ? -14.081 8.651 19.314 1.00 87.69 92 ASN A O 1
ATOM 661 N N . PRO A 1 93 ? -12.876 8.843 21.207 1.00 90.25 93 PRO A N 1
ATOM 662 C CA . PRO A 1 93 ? -12.006 9.887 20.673 1.00 90.25 93 PRO A CA 1
ATOM 663 C C . PRO A 1 93 ? -11.164 9.365 19.500 1.00 90.25 93 PRO A C 1
ATOM 665 O O . PRO A 1 93 ? -10.352 8.446 19.661 1.00 90.25 93 PRO A O 1
ATOM 668 N N . VAL A 1 94 ? -11.369 9.964 18.324 1.00 92.50 94 VAL A N 1
ATOM 669 C CA . VAL A 1 94 ? -10.671 9.620 17.078 1.00 92.50 94 VAL A CA 1
ATOM 670 C C . VAL A 1 94 ? -9.536 10.609 16.826 1.00 92.50 94 VAL A C 1
ATOM 672 O O . VAL A 1 94 ? -9.759 11.818 16.827 1.00 92.50 94 VAL A O 1
ATOM 675 N N . VAL A 1 95 ? -8.335 10.101 16.557 1.00 92.69 95 VAL A N 1
ATOM 676 C CA . VAL A 1 95 ? -7.128 10.902 16.319 1.00 92.69 95 VAL A CA 1
ATOM 677 C C . VAL A 1 95 ? -6.505 10.524 14.975 1.00 92.69 95 VAL A C 1
ATOM 679 O O . VAL A 1 95 ? -6.227 9.353 14.714 1.00 92.69 95 VAL A O 1
ATOM 682 N N . GLU A 1 96 ? -6.267 11.518 14.117 1.00 92.62 96 GLU A N 1
ATOM 683 C CA . GLU A 1 96 ? -5.459 11.343 12.903 1.00 92.62 96 GLU A CA 1
ATOM 684 C C . GLU A 1 96 ? -3.968 11.310 13.267 1.00 92.62 96 GLU A C 1
ATOM 686 O O . GLU A 1 96 ? -3.464 12.224 13.922 1.00 92.62 96 GLU A O 1
ATOM 691 N N . VAL A 1 97 ? -3.254 10.272 12.828 1.00 91.88 97 VAL A N 1
ATOM 692 C CA . VAL A 1 97 ? -1.824 10.081 13.093 1.00 91.88 97 VAL A CA 1
ATOM 693 C C . VAL A 1 97 ? -1.046 10.091 11.783 1.00 91.88 97 VAL A C 1
ATOM 695 O O . VAL A 1 97 ? -1.296 9.308 10.862 1.00 91.88 97 VAL A O 1
ATOM 698 N N . THR A 1 98 ? -0.056 10.974 11.717 1.00 89.50 98 THR A N 1
ATOM 699 C CA . THR A 1 98 ? 0.853 11.135 10.581 1.00 89.50 98 THR A CA 1
ATOM 700 C C . THR A 1 98 ? 2.287 10.791 10.980 1.00 89.50 98 THR A C 1
ATOM 702 O O . THR A 1 98 ? 2.595 10.597 12.155 1.00 89.50 98 THR A O 1
ATOM 705 N N . ALA A 1 99 ? 3.186 10.738 9.996 1.00 86.12 99 ALA A N 1
ATOM 706 C CA . ALA A 1 99 ? 4.615 10.561 10.246 1.00 86.12 99 ALA A CA 1
ATOM 707 C C . ALA A 1 99 ? 5.255 11.751 10.987 1.00 86.12 99 ALA A C 1
ATOM 709 O O . ALA A 1 99 ? 6.344 11.598 11.526 1.00 86.12 99 ALA A O 1
ATOM 710 N N . ASP A 1 100 ? 4.590 12.902 11.063 1.00 86.00 100 ASP A N 1
ATOM 711 C CA . ASP A 1 100 ? 5.105 14.099 11.740 1.00 86.00 100 ASP A CA 1
ATOM 712 C C . ASP A 1 100 ? 4.367 14.375 13.061 1.00 86.00 100 ASP A C 1
ATOM 714 O O . ASP A 1 100 ? 4.726 15.283 13.800 1.00 86.00 100 ASP A O 1
ATOM 718 N N . SER A 1 101 ? 3.348 13.574 13.392 1.00 82.06 101 SER A N 1
ATOM 719 C CA . SER A 1 101 ? 2.588 13.716 14.635 1.00 82.06 101 SER A CA 1
ATOM 720 C C . SER A 1 101 ? 3.462 13.407 15.851 1.00 82.06 101 SER A C 1
ATOM 722 O O . SER A 1 101 ? 4.074 12.344 15.907 1.00 82.06 101 SER A O 1
ATOM 724 N N . GLU A 1 102 ? 3.465 14.279 16.858 1.00 80.25 102 GLU A N 1
ATOM 725 C CA . GLU A 1 102 ? 4.047 13.978 18.174 1.00 80.25 102 GLU A CA 1
ATOM 726 C C . GLU A 1 102 ? 3.390 12.742 18.824 1.00 80.25 102 GLU A C 1
ATOM 728 O O . GLU A 1 102 ? 2.446 12.155 18.275 1.00 80.25 102 GLU A O 1
ATOM 733 N N . ASP A 1 103 ? 3.861 12.358 20.013 1.00 76.12 103 ASP A N 1
ATOM 734 C CA . ASP A 1 103 ? 3.292 11.278 20.821 1.00 76.12 103 ASP A CA 1
ATOM 735 C C . ASP A 1 103 ? 1.831 11.582 21.192 1.00 76.12 103 ASP A C 1
ATOM 737 O O . ASP A 1 103 ? 1.485 12.182 22.209 1.00 76.12 103 ASP A O 1
ATOM 741 N N . THR A 1 104 ? 0.945 11.188 20.285 1.00 74.12 104 THR A N 1
ATOM 742 C CA . THR A 1 104 ? -0.504 11.401 20.330 1.00 74.12 104 THR A CA 1
ATOM 743 C C . THR A 1 104 ? -1.240 10.168 20.851 1.00 74.12 104 THR A C 1
ATOM 745 O O . THR A 1 104 ? -2.457 10.210 20.997 1.00 74.12 104 THR A O 1
ATOM 748 N N . TRP A 1 105 ? -0.515 9.096 21.189 1.00 70.94 105 TRP A N 1
ATOM 749 C CA . TRP A 1 105 ? -1.056 7.807 21.631 1.00 70.94 105 TRP A CA 1
ATOM 750 C C . TRP A 1 105 ? -1.828 7.873 22.961 1.00 70.94 105 TRP A C 1
ATOM 752 O O . TRP A 1 105 ? -2.601 6.972 23.258 1.00 70.94 105 TRP A O 1
ATOM 762 N N . THR A 1 106 ? -1.678 8.946 23.743 1.00 76.25 106 THR A N 1
ATOM 763 C CA . THR A 1 106 ? -2.477 9.210 24.957 1.00 76.25 106 THR A CA 1
ATOM 764 C C . THR A 1 106 ? -3.749 10.018 24.691 1.00 76.25 106 THR A C 1
ATOM 766 O O . THR A 1 106 ? -4.577 10.176 25.585 1.00 76.25 106 THR A O 1
ATOM 769 N N . LYS A 1 107 ? -3.920 10.561 23.479 1.00 77.94 107 LYS A N 1
ATOM 770 C CA . LYS A 1 107 ? -4.963 11.551 23.156 1.00 77.94 107 LYS A CA 1
ATOM 771 C C . LYS A 1 107 ? -6.263 10.935 22.629 1.00 77.94 107 LYS A C 1
ATOM 773 O O . LYS A 1 107 ? -7.192 11.674 22.313 1.00 77.94 107 LYS A O 1
ATOM 778 N N . GLY A 1 108 ? -6.354 9.611 22.517 1.00 84.12 108 GLY A N 1
ATOM 779 C CA . GLY A 1 108 ? -7.583 8.952 22.087 1.00 84.12 108 GLY A CA 1
ATOM 780 C C . GLY A 1 108 ? -7.543 7.435 22.170 1.00 84.12 108 GLY A C 1
ATOM 781 O O . GLY A 1 108 ? -6.590 6.856 22.678 1.00 84.12 108 GLY A O 1
ATOM 782 N N . THR A 1 109 ? -8.607 6.801 21.681 1.00 91.06 109 THR A N 1
ATOM 783 C CA . THR A 1 109 ? -8.757 5.334 21.673 1.00 91.06 109 THR A CA 1
ATOM 784 C C . THR A 1 109 ? -8.926 4.769 20.265 1.00 91.06 109 THR A C 1
ATOM 786 O O . THR A 1 109 ? -8.817 3.560 20.073 1.00 91.06 109 THR A O 1
ATOM 789 N N . VAL A 1 110 ? -9.154 5.624 19.261 1.00 93.75 110 VAL A N 1
ATOM 790 C CA . VAL A 1 110 ? -9.193 5.244 17.845 1.00 93.75 110 VAL A CA 1
ATOM 791 C C . VAL A 1 110 ? -8.181 6.087 17.073 1.00 93.75 110 VAL A C 1
ATOM 793 O O . VAL A 1 110 ? -8.370 7.284 16.882 1.00 93.75 110 VAL A O 1
ATOM 796 N N . PHE A 1 111 ? -7.116 5.462 16.588 1.00 94.81 111 PHE A N 1
ATOM 797 C CA . PHE A 1 111 ? -6.066 6.117 15.810 1.00 94.81 111 PHE A CA 1
ATOM 798 C C . PHE A 1 111 ? -6.223 5.783 14.336 1.00 94.81 111 PHE A C 1
ATOM 800 O O . PHE A 1 111 ? -6.358 4.617 13.983 1.00 94.81 111 PHE A O 1
ATOM 807 N N . VAL A 1 112 ? -6.189 6.780 13.457 1.00 94.44 112 VAL A N 1
ATOM 808 C CA . VAL A 1 112 ? -6.364 6.582 12.014 1.00 94.44 112 VAL A CA 1
ATOM 809 C C . VAL A 1 112 ? -5.174 7.174 11.280 1.00 94.44 112 VAL A C 1
ATOM 811 O O . VAL A 1 112 ? -4.838 8.337 11.479 1.00 94.44 112 VAL A O 1
ATOM 814 N N . GLY A 1 113 ? -4.542 6.403 10.402 1.00 93.50 113 GLY A N 1
ATOM 815 C CA . GLY A 1 113 ? -3.393 6.892 9.649 1.00 93.50 113 GLY A CA 1
ATOM 816 C C . GLY A 1 113 ? -2.998 5.992 8.490 1.00 93.50 113 GLY A C 1
ATOM 817 O O . GLY A 1 113 ? -3.599 4.953 8.233 1.00 93.50 113 GLY A O 1
ATOM 818 N N . THR A 1 114 ? -1.953 6.398 7.776 1.00 92.75 114 THR A N 1
ATOM 819 C CA . THR A 1 114 ? -1.202 5.490 6.889 1.00 92.75 114 THR A CA 1
ATOM 820 C C . THR A 1 114 ? -0.381 4.500 7.720 1.00 92.75 114 THR A C 1
ATOM 822 O O . THR A 1 114 ? -0.382 4.610 8.940 1.00 92.75 114 THR A O 1
ATOM 825 N N . GLU A 1 115 ? 0.414 3.630 7.091 1.00 93.44 115 GLU A N 1
ATOM 826 C CA . GLU A 1 115 ? 1.398 2.752 7.752 1.00 93.44 115 GLU A CA 1
ATOM 827 C C . GLU A 1 115 ? 2.133 3.407 8.944 1.00 93.44 115 GLU A C 1
ATOM 829 O O . GLU A 1 115 ? 2.348 2.744 9.953 1.00 93.44 115 GLU A O 1
ATOM 834 N N . ALA A 1 116 ? 2.460 4.705 8.873 1.00 92.12 116 ALA A N 1
ATOM 835 C CA . ALA A 1 116 ? 3.082 5.468 9.961 1.00 92.12 116 ALA A CA 1
ATOM 836 C C . ALA A 1 116 ? 2.414 5.291 11.343 1.00 92.12 116 ALA A C 1
ATOM 838 O O . ALA A 1 116 ? 3.115 5.289 12.353 1.00 92.12 116 ALA A O 1
ATOM 839 N N . VAL A 1 117 ? 1.090 5.091 11.410 1.00 94.38 117 VAL A N 1
ATOM 840 C CA . VAL A 1 117 ? 0.381 4.866 12.683 1.00 94.38 117 VAL A CA 1
ATOM 841 C C . VAL A 1 117 ? 0.880 3.608 13.404 1.00 94.38 117 VAL A C 1
ATOM 843 O O . VAL A 1 117 ? 1.014 3.617 14.623 1.00 94.38 117 VAL A O 1
ATOM 846 N N . LEU A 1 118 ? 1.274 2.566 12.659 1.00 94.69 118 LEU A N 1
ATOM 847 C CA . LEU A 1 118 ? 1.823 1.319 13.208 1.00 94.69 118 LEU A CA 1
ATOM 848 C C . LEU A 1 118 ? 3.210 1.496 13.849 1.00 94.69 118 LEU A C 1
ATOM 850 O O . LEU A 1 118 ? 3.703 0.573 14.492 1.00 94.69 118 LEU A O 1
ATOM 854 N N . TYR A 1 119 ? 3.865 2.639 13.631 1.00 92.06 119 TYR A N 1
ATOM 855 C CA . TYR A 1 119 ? 5.162 2.980 14.226 1.00 92.06 119 TYR A CA 1
ATOM 856 C C . TYR A 1 119 ? 5.036 3.985 15.371 1.00 92.06 119 TYR A C 1
ATOM 858 O O . TYR A 1 119 ? 5.976 4.138 16.143 1.00 92.06 119 TYR A O 1
ATOM 866 N N . ARG A 1 120 ? 3.909 4.699 15.451 1.00 91.38 120 ARG A N 1
ATOM 867 C CA . ARG A 1 120 ? 3.671 5.762 16.439 1.00 91.38 120 ARG A CA 1
ATOM 868 C C . ARG A 1 120 ? 2.857 5.290 17.629 1.00 91.38 120 ARG A C 1
ATOM 870 O O . ARG A 1 120 ? 2.992 5.840 18.714 1.00 91.38 120 ARG A O 1
ATOM 877 N N . ILE A 1 121 ? 2.014 4.286 17.424 1.00 92.19 121 ILE A N 1
ATOM 878 C CA . ILE A 1 121 ? 1.241 3.684 18.501 1.00 92.19 121 ILE A CA 1
ATOM 879 C C . ILE A 1 12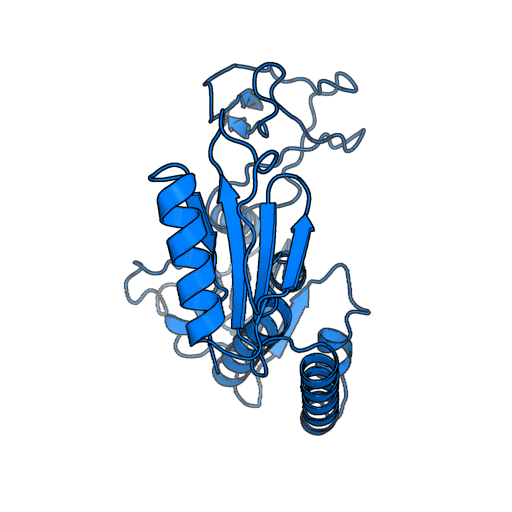1 ? 2.070 2.541 19.101 1.00 92.19 121 ILE A C 1
ATOM 881 O O . ILE A 1 121 ? 2.518 1.682 18.343 1.00 92.19 121 ILE A O 1
ATOM 885 N N . PRO A 1 122 ? 2.313 2.527 20.426 1.00 90.19 122 PRO A N 1
ATOM 886 C CA . PRO A 1 122 ? 3.177 1.527 21.057 1.00 90.19 122 PRO A CA 1
ATOM 887 C C . PRO A 1 122 ? 2.504 0.156 21.217 1.00 90.19 122 PRO A C 1
ATOM 889 O O . PRO A 1 122 ? 3.178 -0.866 21.129 1.00 90.19 122 PRO A O 1
ATOM 892 N N . GLN A 1 123 ? 1.190 0.134 21.454 1.00 90.75 123 GLN A N 1
ATOM 893 C CA . GLN A 1 123 ? 0.374 -1.070 21.633 1.00 90.75 123 GLN A CA 1
ATOM 894 C C . GLN A 1 123 ? -1.093 -0.758 21.323 1.00 90.75 123 GLN A C 1
ATOM 896 O O . GLN A 1 123 ? -1.526 0.386 21.473 1.00 90.75 123 GLN A O 1
ATOM 901 N N . THR A 1 124 ? -1.857 -1.753 20.879 1.00 94.06 124 THR A N 1
ATOM 902 C CA . THR A 1 124 ? -3.288 -1.599 20.581 1.00 94.06 124 THR A CA 1
ATOM 903 C C . THR A 1 124 ? -3.995 -2.947 20.675 1.00 94.06 124 THR A C 1
ATOM 905 O O . THR A 1 124 ? -3.378 -3.971 20.430 1.00 94.06 124 THR A O 1
ATOM 908 N N . ASP A 1 125 ? -5.295 -2.975 20.950 1.00 94.81 125 ASP A N 1
ATOM 909 C CA . ASP A 1 125 ? -6.052 -4.234 21.015 1.00 94.81 125 ASP A CA 1
ATOM 910 C C . ASP A 1 125 ? -6.508 -4.715 19.631 1.00 94.81 125 ASP A C 1
ATOM 912 O O . ASP A 1 125 ? -6.672 -5.913 19.387 1.00 94.81 125 ASP A O 1
ATOM 916 N N . VAL A 1 126 ? -6.751 -3.774 18.713 1.00 95.69 126 VAL A N 1
ATOM 917 C CA . VAL A 1 126 ? -7.260 -4.063 17.370 1.00 95.69 126 VAL A CA 1
ATOM 918 C C . VAL A 1 126 ? -6.533 -3.236 16.316 1.00 95.69 126 VAL A C 1
ATOM 920 O O . VAL A 1 126 ? -6.432 -2.017 16.441 1.00 95.69 126 VAL A O 1
ATOM 923 N N . VAL A 1 127 ? -6.105 -3.875 15.227 1.00 97.12 127 VAL A N 1
ATOM 924 C CA . VAL A 1 127 ? -5.680 -3.189 13.997 1.00 97.12 127 VAL A CA 1
ATOM 925 C C . VAL A 1 127 ? -6.669 -3.486 12.877 1.00 97.12 127 VAL A C 1
ATOM 927 O O . VAL A 1 127 ? -6.972 -4.641 12.595 1.00 97.12 127 VAL A O 1
ATOM 930 N N . VAL A 1 128 ? -7.150 -2.448 12.199 1.00 96.38 128 VAL A N 1
ATOM 931 C CA . VAL A 1 128 ? -8.049 -2.542 11.048 1.00 96.38 128 VAL A CA 1
ATOM 932 C C . VAL A 1 128 ? -7.355 -1.991 9.809 1.00 96.38 128 VAL A C 1
ATOM 934 O O . VAL A 1 128 ? -7.122 -0.791 9.709 1.00 96.38 128 VAL A O 1
ATOM 937 N N . PHE A 1 129 ? -7.080 -2.837 8.823 1.00 95.50 129 PHE A N 1
ATOM 938 C CA . PHE A 1 129 ? -6.693 -2.389 7.486 1.00 95.50 129 PHE A CA 1
ATOM 939 C C . PHE A 1 129 ? -7.965 -2.082 6.688 1.00 95.50 129 PHE A C 1
ATOM 941 O O . PHE A 1 129 ? -8.679 -2.993 6.271 1.00 95.50 129 PHE A O 1
ATOM 948 N N . ALA A 1 130 ? -8.276 -0.795 6.515 1.00 92.19 130 ALA A N 1
ATOM 949 C CA . ALA A 1 130 ? -9.549 -0.338 5.945 1.00 92.19 130 ALA A CA 1
ATOM 950 C C . ALA A 1 130 ? -9.657 -0.543 4.420 1.00 92.19 130 ALA A C 1
ATOM 952 O O . ALA A 1 130 ? -10.765 -0.615 3.885 1.00 92.19 130 ALA A O 1
ATOM 953 N N . ASP A 1 131 ? -8.521 -0.611 3.724 1.00 88.69 131 ASP A N 1
ATOM 954 C CA . ASP A 1 131 ? -8.419 -0.996 2.314 1.00 88.69 131 ASP A CA 1
ATOM 955 C C . ASP A 1 131 ? -6.982 -1.460 2.030 1.00 88.69 131 ASP A C 1
ATOM 957 O O . ASP A 1 131 ? -6.085 -0.628 1.893 1.00 88.69 131 ASP A O 1
ATOM 961 N N . ILE A 1 132 ? -6.760 -2.778 1.979 1.00 89.12 132 ILE A N 1
ATOM 962 C CA . ILE A 1 132 ? -5.445 -3.355 1.644 1.00 89.12 132 ILE A CA 1
ATOM 963 C C . ILE A 1 132 ? -5.286 -3.615 0.138 1.00 89.12 132 ILE A C 1
ATOM 965 O O . ILE A 1 132 ? -4.180 -3.861 -0.343 1.00 89.12 132 ILE A O 1
ATOM 969 N N . ASP A 1 133 ? -6.379 -3.549 -0.633 1.00 85.81 133 ASP A N 1
ATOM 970 C CA . ASP A 1 133 ? -6.390 -3.925 -2.053 1.00 85.81 133 ASP A CA 1
ATOM 971 C C . ASP A 1 133 ? -5.454 -3.028 -2.865 1.00 85.81 133 ASP A C 1
ATOM 973 O O . ASP A 1 133 ? -4.814 -3.477 -3.817 1.00 85.81 133 ASP A O 1
ATOM 977 N N . ARG A 1 134 ? -5.367 -1.749 -2.479 1.00 81.44 134 ARG A N 1
ATOM 978 C CA . ARG A 1 134 ? -4.474 -0.775 -3.114 1.00 81.44 134 ARG A CA 1
ATOM 979 C C . ARG A 1 134 ? -3.005 -1.142 -2.930 1.00 81.44 134 ARG A C 1
ATOM 981 O O . ARG A 1 134 ? -2.221 -0.927 -3.851 1.00 81.44 134 ARG A O 1
ATOM 988 N N . ASP A 1 135 ? -2.645 -1.656 -1.760 1.00 86.25 135 ASP A N 1
ATOM 989 C CA . ASP A 1 135 ? -1.278 -2.069 -1.467 1.00 86.25 135 ASP A CA 1
ATOM 990 C C . ASP A 1 135 ? -0.953 -3.397 -2.153 1.00 86.25 135 ASP A C 1
ATOM 992 O O . ASP A 1 135 ? 0.097 -3.504 -2.778 1.00 86.25 135 ASP A O 1
ATOM 996 N N . LEU A 1 136 ? -1.881 -4.365 -2.124 1.00 85.38 136 LEU A N 1
ATOM 997 C CA . LEU A 1 136 ? -1.740 -5.657 -2.810 1.00 85.38 136 LEU A CA 1
ATOM 998 C C . LEU A 1 136 ? -1.622 -5.512 -4.330 1.00 85.38 136 LEU A C 1
ATOM 1000 O O . LEU A 1 136 ? -0.822 -6.203 -4.950 1.00 85.38 136 LEU A O 1
ATOM 1004 N N . SER A 1 137 ? -2.405 -4.608 -4.923 1.00 80.44 137 SER A N 1
ATOM 1005 C CA . SER A 1 137 ? -2.449 -4.383 -6.375 1.00 80.44 137 SER A CA 1
ATOM 1006 C C . SER A 1 137 ? -1.486 -3.289 -6.841 1.00 80.44 137 SER A C 1
ATOM 1008 O O . SER A 1 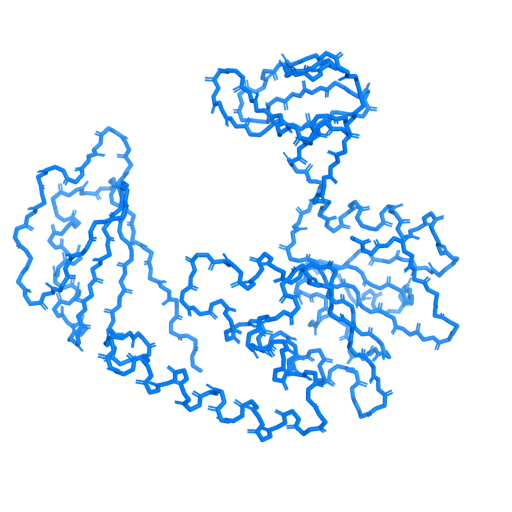137 ? -1.613 -2.789 -7.961 1.00 80.44 137 SER A O 1
ATOM 1010 N N . ALA A 1 138 ? -0.572 -2.835 -5.982 1.00 78.94 138 ALA A N 1
ATOM 1011 C CA . ALA A 1 138 ? 0.372 -1.810 -6.382 1.00 78.94 138 ALA A CA 1
ATOM 1012 C C . ALA A 1 138 ? 1.291 -2.331 -7.505 1.00 78.94 138 ALA A C 1
ATOM 1014 O O . ALA A 1 138 ? 1.724 -3.480 -7.439 1.00 78.94 138 ALA A O 1
ATOM 1015 N N . PRO A 1 139 ? 1.636 -1.500 -8.509 1.00 71.31 139 PRO A N 1
ATOM 1016 C CA . PRO A 1 139 ? 2.403 -1.920 -9.685 1.00 71.31 139 PRO A CA 1
ATOM 1017 C C . PRO A 1 139 ? 3.906 -2.033 -9.372 1.00 71.31 139 PRO A C 1
ATOM 1019 O O . PRO A 1 139 ? 4.735 -1.376 -9.996 1.00 71.31 139 PRO A O 1
ATOM 1022 N N . ARG A 1 140 ? 4.245 -2.818 -8.348 1.00 77.38 140 ARG A N 1
ATOM 1023 C CA . ARG A 1 140 ? 5.603 -3.122 -7.892 1.00 77.38 140 ARG A CA 1
ATOM 1024 C C . ARG A 1 140 ? 5.683 -4.593 -7.517 1.00 77.38 140 ARG A C 1
ATOM 1026 O O . ARG A 1 140 ? 4.759 -5.131 -6.907 1.00 77.38 140 ARG A O 1
ATOM 1033 N N . LEU A 1 141 ? 6.792 -5.253 -7.838 1.00 77.88 141 LEU A N 1
ATOM 1034 C CA . LEU A 1 141 ? 6.931 -6.697 -7.617 1.00 77.88 141 LEU A CA 1
ATOM 1035 C C . LEU A 1 141 ? 6.957 -7.073 -6.132 1.00 77.88 141 LEU A C 1
ATOM 1037 O O . LEU A 1 141 ? 6.747 -8.235 -5.781 1.00 77.88 141 LEU A O 1
ATOM 1041 N N . THR A 1 142 ? 7.260 -6.121 -5.252 1.00 83.56 142 THR A N 1
ATOM 1042 C CA . THR A 1 142 ? 7.346 -6.317 -3.800 1.00 83.56 142 THR A CA 1
ATOM 1043 C C . THR A 1 142 ? 6.010 -6.144 -3.080 1.00 83.56 142 THR A C 1
ATOM 1045 O O . THR A 1 142 ? 5.939 -6.454 -1.892 1.00 83.56 142 THR A O 1
ATOM 1048 N N . ALA A 1 143 ? 4.950 -5.707 -3.773 1.00 86.12 143 ALA A N 1
ATOM 1049 C CA . ALA A 1 143 ? 3.663 -5.309 -3.195 1.00 86.12 143 ALA A CA 1
ATOM 1050 C C . ALA A 1 143 ? 3.122 -6.305 -2.155 1.00 86.12 143 ALA A C 1
ATOM 1052 O O . ALA A 1 143 ? 2.916 -5.956 -0.993 1.00 86.12 143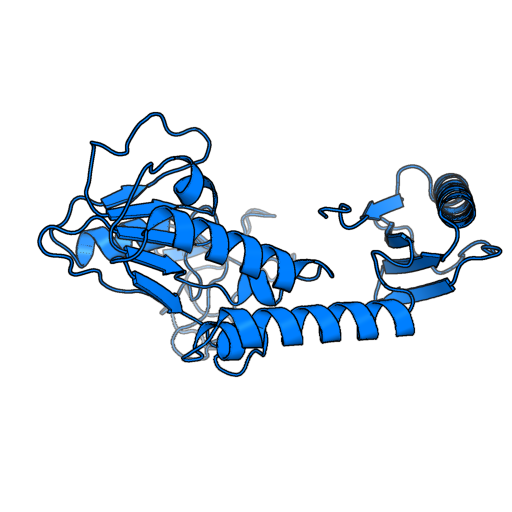 ALA A O 1
ATOM 1053 N N . THR A 1 144 ? 2.971 -7.577 -2.533 1.00 89.69 144 THR A N 1
ATOM 1054 C CA . THR A 1 144 ? 2.441 -8.617 -1.641 1.00 89.69 144 THR A CA 1
ATOM 1055 C C . THR A 1 144 ? 3.326 -8.858 -0.412 1.00 89.69 144 THR A C 1
ATOM 1057 O O . THR A 1 144 ? 2.816 -9.046 0.690 1.00 89.69 144 THR A O 1
ATOM 1060 N N . ARG A 1 145 ? 4.656 -8.821 -0.567 1.00 89.38 145 ARG A N 1
ATOM 1061 C CA . ARG A 1 145 ? 5.603 -9.022 0.545 1.00 89.38 145 ARG A CA 1
ATOM 1062 C C . ARG A 1 145 ? 5.605 -7.834 1.506 1.00 89.38 145 ARG A C 1
ATOM 1064 O O . ARG A 1 145 ? 5.692 -8.022 2.715 1.00 89.38 145 ARG A O 1
ATOM 1071 N N . GLU A 1 146 ? 5.463 -6.619 0.987 1.00 90.19 146 GLU A N 1
ATOM 1072 C CA . GLU A 1 146 ? 5.312 -5.416 1.808 1.00 90.19 146 GLU A CA 1
ATOM 1073 C C . GLU A 1 146 ? 4.009 -5.443 2.610 1.00 90.19 146 GLU A C 1
ATOM 1075 O O . GLU A 1 146 ? 4.023 -5.137 3.799 1.00 90.19 146 GLU A O 1
ATOM 1080 N N . VAL A 1 147 ? 2.903 -5.892 2.005 1.00 93.56 147 VAL A N 1
ATOM 1081 C CA . VAL A 1 147 ? 1.639 -6.111 2.726 1.00 93.56 147 VAL A CA 1
ATOM 1082 C C . VAL A 1 147 ? 1.804 -7.144 3.840 1.00 93.56 147 VAL A C 1
ATOM 1084 O O . VAL A 1 147 ? 1.353 -6.906 4.959 1.00 93.56 147 VAL A O 1
ATOM 1087 N N . LEU A 1 148 ? 2.500 -8.257 3.586 1.00 94.38 148 LEU A N 1
ATOM 1088 C CA . LEU A 1 148 ? 2.817 -9.224 4.641 1.00 94.38 148 LEU A CA 1
ATOM 1089 C C . LEU A 1 148 ? 3.635 -8.577 5.772 1.00 94.38 148 LEU A C 1
ATOM 1091 O O . LEU A 1 148 ? 3.322 -8.785 6.940 1.00 94.38 148 LEU A O 1
ATOM 1095 N N . SER A 1 149 ? 4.631 -7.748 5.449 1.00 93.31 149 SER A N 1
ATOM 1096 C CA . SER A 1 149 ? 5.416 -7.013 6.451 1.00 93.31 149 SER A CA 1
ATOM 1097 C C . SER A 1 149 ? 4.557 -6.048 7.280 1.00 93.31 149 SER A C 1
ATOM 1099 O O . SER A 1 149 ? 4.742 -5.949 8.495 1.00 93.31 149 SER A O 1
ATOM 1101 N N . LEU A 1 150 ? 3.609 -5.345 6.652 1.00 94.88 150 LEU A N 1
ATOM 1102 C CA . LEU A 1 150 ? 2.651 -4.471 7.337 1.00 94.88 150 LEU A CA 1
ATOM 1103 C C . LEU A 1 150 ? 1.783 -5.252 8.326 1.00 94.88 150 LEU A C 1
ATOM 1105 O O . LEU A 1 150 ? 1.604 -4.833 9.470 1.00 94.88 150 LEU A O 1
ATOM 1109 N N . ILE A 1 151 ? 1.267 -6.401 7.895 1.00 95.62 151 ILE A N 1
ATOM 1110 C CA . ILE A 1 151 ? 0.399 -7.252 8.711 1.00 95.62 151 ILE A CA 1
ATOM 1111 C C . ILE A 1 151 ? 1.195 -7.902 9.847 1.00 95.62 151 ILE A C 1
ATOM 1113 O O . ILE A 1 151 ? 0.722 -7.922 10.978 1.00 95.62 151 ILE A O 1
ATOM 1117 N N . ALA A 1 152 ? 2.428 -8.348 9.597 1.00 94.44 152 ALA A N 1
ATOM 1118 C CA . ALA A 1 152 ? 3.316 -8.865 10.636 1.00 94.44 152 ALA A CA 1
ATOM 1119 C C . ALA A 1 152 ? 3.635 -7.801 11.702 1.00 94.44 152 ALA A C 1
ATOM 1121 O O . ALA A 1 152 ? 3.652 -8.094 12.899 1.00 94.44 152 ALA A O 1
ATOM 1122 N N . ARG A 1 153 ? 3.828 -6.539 11.293 1.00 95.75 153 ARG A N 1
ATOM 1123 C CA . ARG A 1 153 ? 3.978 -5.417 12.229 1.00 95.75 153 ARG A CA 1
ATOM 1124 C C . ARG A 1 153 ? 2.713 -5.196 13.053 1.00 95.75 153 ARG A C 1
ATOM 1126 O O . ARG A 1 153 ? 2.815 -5.043 14.267 1.00 95.75 153 ARG A O 1
ATOM 1133 N N . ALA A 1 154 ? 1.543 -5.208 12.417 1.00 96.62 154 ALA A N 1
ATOM 1134 C CA . ALA A 1 154 ? 0.270 -5.128 13.124 1.00 96.62 154 ALA A CA 1
ATOM 1135 C C . ALA A 1 154 ? 0.098 -6.285 14.122 1.00 96.62 154 ALA A C 1
ATOM 1137 O O . ALA A 1 154 ? -0.313 -6.038 15.248 1.00 96.62 154 ALA A O 1
ATOM 1138 N N . ALA A 1 155 ? 0.495 -7.511 13.760 1.00 94.88 155 ALA A N 1
ATOM 1139 C CA . ALA A 1 155 ? 0.462 -8.679 14.646 1.00 94.88 155 ALA A CA 1
ATOM 1140 C C . ALA A 1 155 ? 1.328 -8.483 15.890 1.00 94.88 155 ALA A C 1
ATOM 1142 O O . ALA A 1 155 ? 0.886 -8.739 17.005 1.00 94.88 155 ALA A O 1
ATOM 1143 N N . ARG A 1 156 ? 2.537 -7.938 15.719 1.00 94.56 156 ARG A N 1
ATOM 1144 C CA . ARG A 1 156 ? 3.392 -7.574 16.853 1.00 94.56 156 ARG A CA 1
ATOM 1145 C C . ARG A 1 156 ? 2.762 -6.490 17.732 1.00 94.56 156 ARG A C 1
ATOM 1147 O O . ARG A 1 156 ? 2.930 -6.540 18.943 1.00 94.56 156 ARG A O 1
ATOM 1154 N N . LEU A 1 157 ? 2.071 -5.525 17.127 1.00 94.75 157 LEU A N 1
ATOM 1155 C CA . LEU A 1 157 ? 1.450 -4.408 17.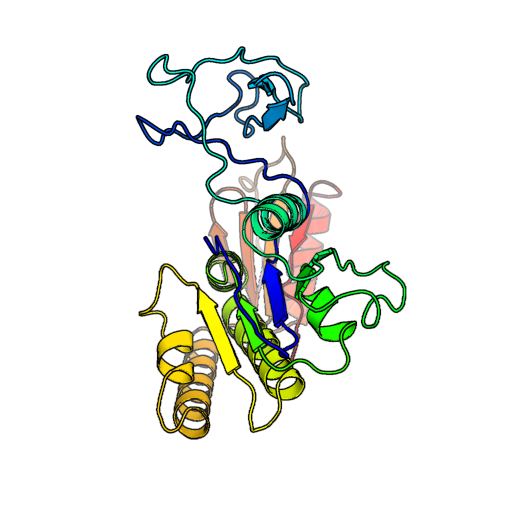838 1.00 94.75 157 LEU A CA 1
ATOM 1156 C C . LEU A 1 157 ? 0.242 -4.840 18.685 1.00 94.75 157 LEU A C 1
ATOM 1158 O O . LEU A 1 157 ? 0.028 -4.276 19.756 1.00 94.75 157 LEU A O 1
ATOM 1162 N N . VAL A 1 158 ? -0.525 -5.826 18.206 1.00 95.44 158 VAL A N 1
ATOM 1163 C CA . VAL A 1 158 ? -1.704 -6.356 18.913 1.00 95.44 158 VAL A CA 1
ATOM 1164 C C . VAL A 1 158 ? -1.386 -7.465 19.917 1.00 95.44 158 VAL A C 1
ATOM 1166 O O . VAL A 1 158 ? -2.215 -7.792 20.765 1.00 95.44 158 VAL A O 1
ATOM 1169 N N . GLY A 1 159 ? -0.189 -8.049 19.843 1.00 93.19 159 GLY A N 1
ATOM 1170 C CA . GLY A 1 159 ? 0.233 -9.126 20.735 1.00 93.19 159 GLY A CA 1
ATOM 1171 C C . GLY A 1 159 ? -0.562 -10.422 20.538 1.00 93.19 159 GLY A C 1
ATOM 1172 O O . GLY A 1 159 ? -1.153 -10.661 19.488 1.00 93.19 159 GLY A O 1
ATOM 1173 N N . SER A 1 160 ? -0.550 -11.291 21.551 1.00 89.75 160 SER A N 1
ATOM 1174 C CA . SER A 1 160 ? -1.167 -12.625 21.489 1.00 89.75 160 SER A CA 1
ATOM 1175 C C . SER A 1 160 ? -2.690 -12.628 21.647 1.00 89.75 160 SER A C 1
ATOM 1177 O O . SER A 1 160 ? -3.335 -13.584 21.225 1.00 89.75 160 SER A O 1
ATOM 1179 N N . SER A 1 161 ? -3.266 -11.594 22.265 1.00 88.44 161 SER A N 1
ATOM 1180 C CA . SER A 1 161 ? -4.700 -11.503 22.578 1.00 88.44 161 SER A CA 1
ATOM 1181 C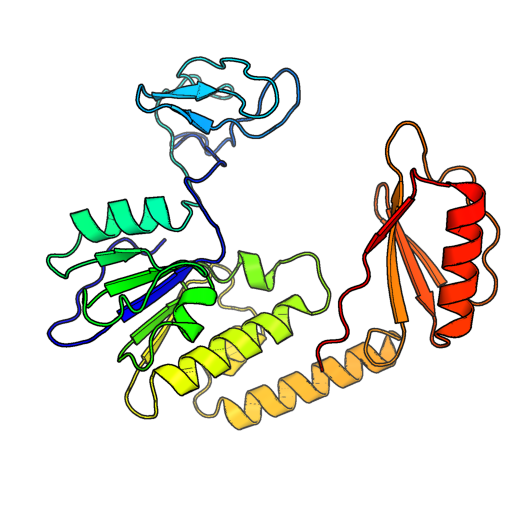 C . SER A 1 161 ? -5.468 -10.506 21.712 1.00 88.44 161 SER A C 1
ATOM 1183 O O . SER A 1 161 ? -6.696 -10.450 21.791 1.00 88.44 161 SER A O 1
ATOM 1185 N N . GLY A 1 162 ? -4.776 -9.697 20.912 1.00 92.38 162 GLY A N 1
ATOM 1186 C CA . GLY A 1 162 ? -5.420 -8.700 20.074 1.00 92.38 162 GLY A CA 1
ATOM 1187 C C . GLY A 1 162 ? -5.878 -9.241 18.717 1.00 92.38 162 GLY A C 1
ATOM 1188 O O . GLY A 1 162 ? -5.707 -10.413 18.381 1.00 92.38 162 GLY A O 1
ATOM 1189 N N . ARG A 1 163 ? -6.529 -8.383 17.927 1.00 94.00 163 ARG A N 1
ATOM 1190 C CA . ARG A 1 163 ? -7.191 -8.770 16.669 1.00 94.00 163 ARG A CA 1
ATOM 1191 C C . ARG A 1 163 ? -6.713 -7.937 15.489 1.00 94.00 163 ARG A C 1
ATOM 1193 O O . ARG A 1 163 ? -6.554 -6.724 15.593 1.00 94.00 163 ARG A O 1
ATOM 1200 N N . ILE A 1 164 ? -6.577 -8.575 14.329 1.00 95.56 164 ILE A N 1
ATOM 1201 C CA . ILE A 1 164 ? -6.358 -7.891 13.051 1.00 95.56 164 ILE A CA 1
ATOM 1202 C C . ILE A 1 164 ? -7.581 -8.106 12.168 1.00 95.56 164 ILE A C 1
ATOM 1204 O O . ILE A 1 164 ? -7.998 -9.236 11.932 1.00 95.56 164 ILE A O 1
ATOM 1208 N N . ILE A 1 165 ? -8.138 -7.016 11.656 1.00 95.50 165 ILE A N 1
ATOM 1209 C CA . ILE A 1 165 ? -9.248 -7.023 10.708 1.00 95.50 165 ILE A CA 1
ATOM 1210 C C . ILE A 1 165 ? -8.726 -6.497 9.375 1.00 95.50 165 ILE A C 1
ATOM 1212 O O . ILE A 1 165 ? -8.211 -5.383 9.298 1.00 95.50 165 ILE A O 1
ATOM 1216 N N . ILE A 1 166 ? -8.879 -7.280 8.310 1.00 94.75 166 ILE A N 1
ATOM 1217 C CA . ILE A 1 166 ? -8.455 -6.898 6.961 1.00 94.75 166 ILE A CA 1
ATOM 1218 C C . ILE A 1 166 ? -9.695 -6.741 6.089 1.00 94.75 166 ILE A C 1
ATOM 1220 O O . ILE A 1 166 ? -10.407 -7.708 5.831 1.00 94.75 166 ILE A O 1
ATOM 1224 N N . GLN A 1 167 ? -9.951 -5.523 5.614 1.00 91.88 167 GLN A N 1
ATOM 1225 C CA . GLN A 1 167 ? -10.962 -5.284 4.591 1.00 91.88 167 GLN A CA 1
ATOM 1226 C C . GLN A 1 167 ? -10.322 -5.371 3.206 1.00 91.88 167 GLN A C 1
ATOM 1228 O O . GLN A 1 167 ? -9.439 -4.587 2.854 1.00 91.88 167 GLN A O 1
ATOM 1233 N N . SER A 1 168 ? -10.804 -6.325 2.414 1.00 87.62 168 SER A N 1
ATOM 1234 C CA . SER A 1 168 ? -10.373 -6.550 1.039 1.00 87.62 168 SER A CA 1
ATOM 1235 C C . SER A 1 168 ? -11.571 -6.900 0.162 1.00 87.62 168 SER A C 1
ATOM 1237 O O . SER A 1 168 ? -12.515 -7.555 0.604 1.00 87.62 168 SER A O 1
ATOM 1239 N N . ARG A 1 169 ? -11.534 -6.464 -1.098 1.00 86.06 169 ARG A N 1
ATOM 1240 C CA . ARG A 1 169 ? -12.469 -6.886 -2.155 1.00 86.06 169 ARG A CA 1
ATOM 1241 C C . ARG A 1 169 ? -11.964 -8.112 -2.911 1.00 86.06 169 ARG A C 1
ATOM 1243 O O . ARG A 1 169 ? -12.685 -8.640 -3.751 1.00 86.06 169 ARG A O 1
ATOM 1250 N N . GLN A 1 170 ? -10.745 -8.554 -2.619 1.00 84.69 170 GLN A N 1
ATOM 1251 C CA . GLN A 1 170 ? -10.112 -9.746 -3.168 1.00 84.69 170 GLN A CA 1
ATOM 1252 C C . GLN A 1 170 ? -9.867 -10.770 -2.045 1.00 84.69 170 GLN A C 1
ATOM 1254 O O . GLN A 1 170 ? -8.720 -11.145 -1.802 1.00 84.69 170 GLN A O 1
ATOM 1259 N N . PRO A 1 171 ? -10.912 -11.253 -1.340 1.00 88.44 171 PRO A N 1
ATOM 1260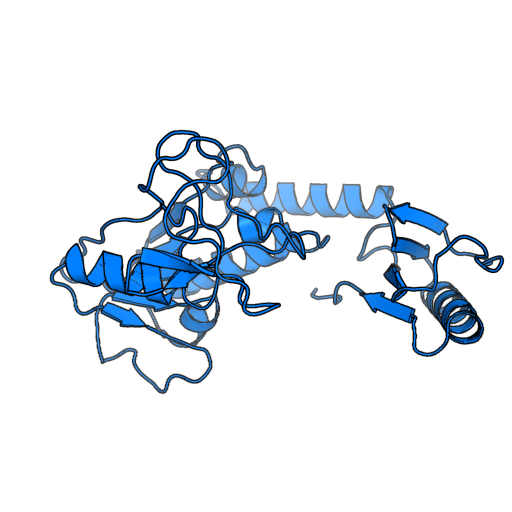 C CA . PRO A 1 171 ? -10.734 -12.189 -0.224 1.00 88.44 171 PRO A CA 1
ATOM 1261 C C . PRO A 1 171 ? -10.064 -13.505 -0.652 1.00 88.44 171 PRO A C 1
ATOM 1263 O O . PRO A 1 171 ? -9.454 -14.180 0.167 1.00 88.44 171 PRO A O 1
ATOM 1266 N N . SER A 1 172 ? -10.127 -13.846 -1.942 1.00 89.69 172 SER A N 1
ATOM 1267 C CA . SER A 1 172 ? -9.458 -15.005 -2.534 1.00 89.69 172 SER A CA 1
ATOM 1268 C C . SER A 1 172 ? -7.972 -14.783 -2.853 1.00 89.69 172 SER A C 1
ATOM 1270 O O . SER A 1 172 ? -7.346 -15.649 -3.462 1.00 89.69 172 SER A O 1
ATOM 1272 N N . HIS A 1 173 ? -7.391 -13.629 -2.512 1.00 90.69 173 HIS A N 1
ATOM 1273 C CA . HIS A 1 173 ? -5.974 -13.371 -2.750 1.00 90.69 173 HIS A CA 1
ATOM 1274 C C . HIS A 1 173 ? -5.111 -14.377 -1.951 1.00 90.69 173 HIS A C 1
ATOM 1276 O O . HIS A 1 173 ? -5.321 -14.505 -0.742 1.00 90.69 173 HIS A O 1
ATOM 1282 N N . PRO A 1 174 ? -4.099 -15.042 -2.554 1.00 90.81 174 PRO A N 1
ATOM 1283 C CA . PRO A 1 174 ? -3.351 -16.127 -1.903 1.00 90.81 174 PRO A CA 1
ATOM 1284 C C . PRO A 1 174 ? -2.765 -15.770 -0.531 1.00 90.81 174 PRO A C 1
ATOM 1286 O O . PRO A 1 174 ? -2.877 -16.550 0.410 1.00 90.81 174 PRO A O 1
ATOM 1289 N N . LEU A 1 175 ? -2.201 -14.563 -0.390 1.00 93.06 175 LEU A N 1
ATOM 1290 C CA . LEU A 1 175 ? -1.698 -14.071 0.898 1.00 93.06 175 LEU A CA 1
ATOM 1291 C C . LEU A 1 175 ? -2.801 -13.972 1.969 1.00 93.06 175 LEU A C 1
ATOM 1293 O O . LEU A 1 175 ? -2.559 -14.316 3.121 1.00 93.06 175 LEU A O 1
ATOM 1297 N N . LEU A 1 176 ? -3.999 -13.499 1.610 1.00 93.94 176 LEU A N 1
ATOM 1298 C CA . LEU A 1 176 ? -5.093 -13.323 2.569 1.00 93.94 176 LEU A CA 1
ATOM 1299 C C . LEU A 1 176 ? -5.669 -14.672 3.003 1.00 93.94 176 LEU A C 1
ATOM 1301 O O . LEU A 1 176 ? -5.936 -14.858 4.186 1.00 93.94 176 LEU A O 1
ATOM 1305 N N . ILE A 1 177 ? -5.769 -15.629 2.076 1.00 93.38 177 ILE A N 1
ATOM 1306 C CA . ILE A 1 177 ? -6.128 -17.019 2.392 1.00 93.38 177 ILE A CA 1
ATOM 1307 C C . ILE A 1 177 ? -5.109 -17.625 3.367 1.00 93.38 177 ILE A C 1
ATOM 1309 O O . ILE A 1 177 ? -5.501 -18.238 4.355 1.00 93.38 177 ILE A O 1
ATOM 1313 N N . ALA A 1 178 ? -3.809 -17.429 3.118 1.00 93.38 178 ALA A N 1
ATOM 1314 C CA . ALA A 1 178 ? -2.755 -17.937 3.995 1.00 93.38 178 ALA A CA 1
ATOM 1315 C C . ALA A 1 178 ? -2.829 -17.338 5.410 1.00 93.38 178 ALA A C 1
ATOM 1317 O O . ALA A 1 178 ? -2.677 -18.059 6.391 1.00 93.38 178 ALA A O 1
ATOM 1318 N N . LEU A 1 179 ? -3.102 -16.034 5.515 1.00 93.44 179 LEU A N 1
ATOM 1319 C CA . LEU A 1 179 ? -3.245 -15.331 6.794 1.00 93.44 179 LEU A CA 1
ATOM 1320 C C . LEU A 1 179 ? -4.504 -15.725 7.574 1.00 93.44 179 LEU A C 1
ATOM 1322 O O . LEU A 1 179 ? -4.488 -15.673 8.799 1.00 93.44 179 LEU A O 1
ATOM 1326 N N . ALA A 1 180 ? -5.583 -16.092 6.881 1.00 92.25 180 ALA A N 1
ATOM 1327 C CA . ALA A 1 180 ? -6.845 -16.505 7.494 1.00 92.25 180 ALA A CA 1
ATOM 1328 C C . ALA A 1 180 ? -6.873 -17.989 7.910 1.00 92.25 180 ALA A C 1
ATOM 1330 O O . ALA A 1 180 ? -7.875 -18.451 8.451 1.00 92.25 180 ALA A O 1
ATOM 1331 N N . ASN A 1 181 ? -5.810 -18.748 7.630 1.00 93.62 181 ASN A N 1
ATOM 1332 C CA . ASN A 1 181 ? -5.723 -20.161 7.982 1.00 93.62 181 ASN A CA 1
ATOM 1333 C C . ASN A 1 181 ? -5.568 -20.363 9.501 1.00 93.62 181 ASN A C 1
ATOM 1335 O O . ASN A 1 181 ? -5.002 -19.514 10.184 1.00 93.62 181 ASN A O 1
ATOM 1339 N N . GLU A 1 182 ? -6.007 -21.514 10.018 1.00 89.69 182 GLU A N 1
ATOM 1340 C CA . GLU A 1 182 ? -5.837 -21.895 11.431 1.00 89.69 182 GLU A CA 1
ATOM 1341 C C . GLU A 1 182 ? -4.360 -22.009 11.844 1.00 89.69 182 GLU A C 1
ATOM 1343 O O . GLU A 1 182 ? -4.005 -21.700 12.980 1.00 89.69 182 GLU A O 1
ATOM 1348 N N . ASN A 1 183 ? -3.486 -22.409 10.914 1.00 91.50 183 ASN A N 1
ATOM 1349 C CA . ASN A 1 183 ? -2.038 -22.430 11.094 1.00 91.50 183 ASN A CA 1
ATOM 1350 C C . ASN A 1 183 ? -1.358 -21.499 10.072 1.00 91.50 183 ASN A C 1
ATOM 1352 O O . ASN A 1 183 ? -0.750 -21.958 9.094 1.00 91.50 183 ASN A O 1
ATOM 1356 N N . PRO A 1 184 ? -1.441 -20.172 10.282 1.00 90.50 184 PRO A N 1
ATOM 1357 C CA . PRO A 1 184 ? -0.959 -19.201 9.310 1.00 90.50 184 PRO A CA 1
ATOM 1358 C C . PRO A 1 184 ? 0.560 -19.286 9.138 1.00 90.50 184 PRO A C 1
ATOM 1360 O O . PRO A 1 184 ? 1.060 -19.051 8.043 1.00 90.50 184 PRO A O 1
ATOM 1363 N N . GLN A 1 185 ? 1.311 -19.681 10.173 1.00 90.75 185 GLN A N 1
ATOM 1364 C CA . GLN A 1 185 ? 2.766 -19.810 10.099 1.00 90.75 185 GLN A CA 1
ATOM 1365 C C . GLN A 1 185 ? 3.192 -20.840 9.045 1.00 90.75 185 GLN A C 1
ATOM 1367 O O . GLN A 1 185 ? 4.001 -20.522 8.171 1.00 90.75 185 GLN A O 1
ATOM 1372 N N . THR A 1 186 ? 2.643 -22.056 9.095 1.00 94.25 186 THR A N 1
ATOM 1373 C CA . THR A 1 186 ? 2.998 -23.115 8.140 1.00 94.25 186 THR A CA 1
ATOM 1374 C C . THR A 1 186 ? 2.593 -22.739 6.716 1.00 94.25 186 THR A C 1
ATOM 1376 O O . THR A 1 186 ? 3.404 -22.859 5.794 1.00 94.25 186 THR A O 1
ATOM 1379 N N . VAL A 1 187 ? 1.375 -22.221 6.527 1.00 94.31 187 VAL A N 1
ATOM 1380 C CA . VAL A 1 187 ? 0.873 -21.864 5.190 1.00 94.31 187 VAL A CA 1
ATOM 1381 C C . VAL A 1 187 ? 1.633 -20.671 4.601 1.00 94.31 187 VAL A C 1
ATOM 1383 O O . VAL A 1 187 ? 1.966 -20.685 3.415 1.00 94.31 187 VAL A O 1
ATOM 1386 N N . LEU A 1 188 ? 1.989 -19.667 5.411 1.00 93.88 188 LEU A N 1
ATOM 1387 C CA . LEU A 1 188 ? 2.822 -18.543 4.969 1.00 93.88 188 LEU A CA 1
ATOM 1388 C C . LEU A 1 188 ? 4.235 -18.984 4.580 1.00 93.88 188 LEU A C 1
ATOM 1390 O O . LEU A 1 188 ? 4.761 -18.493 3.581 1.00 93.88 188 LEU A O 1
ATOM 1394 N N . MET A 1 189 ? 4.848 -19.911 5.326 1.00 92.81 189 MET A N 1
ATOM 1395 C CA . MET A 1 189 ? 6.158 -20.460 4.959 1.00 92.81 189 MET A CA 1
ATOM 1396 C C . MET A 1 189 ? 6.101 -21.166 3.603 1.00 92.81 189 MET A C 1
ATOM 1398 O O . MET A 1 189 ? 6.949 -20.909 2.748 1.00 92.81 189 MET A O 1
ATOM 1402 N N . GLN A 1 190 ? 5.079 -21.992 3.373 1.00 93.06 190 GLN A N 1
ATOM 1403 C CA . GLN A 1 190 ? 4.887 -22.669 2.090 1.00 93.06 190 GLN A CA 1
ATOM 1404 C C . GLN A 1 190 ? 4.630 -21.672 0.950 1.00 93.06 190 GLN A C 1
ATOM 1406 O O . GLN A 1 190 ? 5.244 -21.766 -0.114 1.00 93.06 190 GLN A O 1
ATOM 1411 N N . TRP A 1 191 ? 3.767 -20.677 1.174 1.00 92.50 191 TRP A N 1
ATOM 1412 C CA . TRP A 1 191 ? 3.517 -19.605 0.211 1.00 92.50 191 TRP A CA 1
ATOM 1413 C C . TRP A 1 191 ? 4.807 -18.856 -0.154 1.00 92.50 191 TRP A C 1
ATOM 1415 O O . TRP A 1 191 ? 5.079 -18.640 -1.334 1.00 92.50 191 TRP A O 1
ATOM 1425 N N . MET A 1 192 ? 5.637 -18.518 0.837 1.00 90.94 192 MET A N 1
ATOM 1426 C CA . MET A 1 192 ? 6.895 -17.805 0.619 1.00 90.94 192 MET A CA 1
ATOM 1427 C C . MET A 1 192 ? 7.919 -18.650 -0.152 1.00 90.94 192 MET A C 1
ATOM 1429 O O . MET A 1 192 ? 8.634 -18.120 -1.002 1.00 90.94 192 MET A O 1
ATOM 1433 N N . GLN A 1 193 ? 7.983 -19.959 0.106 1.00 92.69 193 GLN A N 1
ATOM 1434 C CA . GLN A 1 193 ? 8.821 -20.878 -0.671 1.00 92.69 193 GLN A CA 1
ATOM 1435 C C . GLN A 1 193 ? 8.375 -20.940 -2.136 1.00 92.69 193 GLN A C 1
ATOM 1437 O O . GLN A 1 193 ? 9.215 -20.850 -3.034 1.00 92.69 193 GLN A O 1
ATOM 1442 N N . ASN A 1 194 ? 7.065 -21.016 -2.382 1.00 92.06 194 ASN A N 1
ATOM 1443 C CA . ASN A 1 194 ? 6.506 -21.013 -3.733 1.00 92.06 194 ASN A CA 1
ATOM 1444 C C . ASN A 1 194 ? 6.779 -19.685 -4.463 1.00 92.06 194 ASN A C 1
ATOM 1446 O O . ASN A 1 194 ? 7.213 -19.711 -5.613 1.00 92.06 194 ASN A O 1
ATOM 1450 N N . ASP A 1 195 ? 6.600 -18.536 -3.798 1.00 89.62 195 ASP A N 1
ATOM 1451 C CA . ASP A 1 195 ? 6.941 -17.207 -4.341 1.00 89.62 195 ASP A CA 1
ATOM 1452 C C . ASP A 1 195 ? 8.421 -17.137 -4.752 1.00 89.62 195 ASP A C 1
ATOM 1454 O O . ASP A 1 195 ? 8.743 -16.741 -5.874 1.00 89.62 195 ASP A O 1
ATOM 1458 N N . LEU A 1 196 ? 9.336 -17.595 -3.891 1.00 91.00 196 LEU A N 1
ATOM 1459 C CA . LEU A 1 196 ? 10.769 -17.619 -4.198 1.00 91.00 196 LEU A CA 1
ATOM 1460 C C . LEU A 1 196 ? 11.113 -18.572 -5.350 1.00 91.00 196 LEU A C 1
ATOM 1462 O O . LEU A 1 196 ? 11.933 -18.220 -6.200 1.00 91.00 196 LEU A O 1
ATOM 1466 N N . ALA A 1 197 ? 10.493 -19.752 -5.409 1.00 93.94 197 ALA A N 1
ATOM 1467 C CA . ALA A 1 197 ? 10.706 -20.702 -6.496 1.00 93.94 197 ALA A CA 1
ATOM 1468 C C . ALA A 1 197 ? 10.273 -20.112 -7.849 1.00 93.94 197 ALA A C 1
ATOM 1470 O O . ALA A 1 197 ? 11.054 -20.125 -8.801 1.00 93.94 197 ALA A O 1
ATOM 1471 N N . GLN A 1 198 ? 9.081 -19.509 -7.913 1.00 91.38 198 GLN A N 1
ATOM 1472 C CA . GLN A 1 198 ? 8.578 -18.843 -9.119 1.00 91.38 198 GLN A CA 1
ATOM 1473 C C . GLN A 1 198 ? 9.486 -17.684 -9.541 1.00 91.38 198 GLN A C 1
ATOM 1475 O O . GLN A 1 198 ? 9.890 -17.591 -10.700 1.00 91.38 198 GLN A O 1
ATOM 1480 N N . ARG A 1 199 ? 9.892 -16.832 -8.592 1.00 91.00 199 ARG A N 1
ATOM 1481 C CA . ARG A 1 199 ? 10.815 -15.724 -8.876 1.00 91.00 199 ARG A CA 1
ATOM 1482 C C . ARG A 1 199 ? 12.140 -16.211 -9.441 1.00 91.00 199 ARG A C 1
ATOM 1484 O O . ARG A 1 199 ? 12.662 -15.590 -10.362 1.00 91.00 199 ARG A O 1
ATOM 1491 N N . ARG A 1 200 ? 12.683 -17.316 -8.925 1.00 92.56 200 ARG A N 1
ATOM 1492 C CA . ARG A 1 200 ? 13.920 -17.905 -9.449 1.00 92.56 200 ARG A CA 1
ATOM 1493 C C . ARG A 1 200 ? 13.734 -18.400 -10.881 1.00 92.56 200 ARG A C 1
ATOM 1495 O O . ARG A 1 200 ? 14.579 -18.106 -11.716 1.00 92.56 200 ARG A O 1
ATOM 1502 N N . MET A 1 201 ? 12.630 -19.090 -11.168 1.00 93.56 201 MET A N 1
ATOM 1503 C CA . MET A 1 201 ? 12.331 -19.609 -12.510 1.00 93.56 201 MET A CA 1
ATOM 1504 C C . MET A 1 201 ? 12.193 -18.501 -13.562 1.00 93.56 201 MET A C 1
ATOM 1506 O O . MET A 1 201 ? 12.634 -18.679 -14.692 1.00 93.56 201 MET A O 1
ATOM 1510 N N . PHE A 1 202 ? 11.625 -17.348 -13.197 1.00 89.75 202 PHE A N 1
ATOM 1511 C CA . PHE A 1 202 ? 11.417 -16.223 -14.120 1.00 89.75 202 PHE A CA 1
ATOM 1512 C C . PHE A 1 202 ? 12.525 -15.160 -14.091 1.00 89.75 202 PHE A C 1
ATOM 1514 O O . PHE A 1 202 ? 12.391 -14.098 -14.720 1.00 89.75 202 PHE A O 1
ATOM 1521 N N . SER A 1 203 ? 13.621 -15.421 -13.374 1.00 90.50 203 SER A N 1
ATOM 1522 C CA . SER A 1 203 ? 14.701 -14.454 -13.155 1.00 90.50 203 SER A CA 1
ATOM 1523 C C . SER A 1 203 ? 14.159 -13.122 -12.624 1.00 90.50 203 SER A C 1
ATOM 1525 O O . SER A 1 203 ? 14.483 -12.060 -13.139 1.00 90.50 203 SER A O 1
ATOM 1527 N N . MET A 1 204 ? 13.268 -13.165 -11.635 1.00 87.50 204 MET A N 1
ATOM 1528 C CA . MET A 1 204 ? 12.753 -11.986 -10.937 1.00 87.50 204 MET A CA 1
ATOM 1529 C C . MET A 1 204 ? 13.600 -11.690 -9.689 1.00 87.50 204 MET A C 1
ATOM 1531 O O . MET A 1 204 ? 14.225 -12.605 -9.141 1.00 87.50 204 MET A O 1
ATOM 1535 N N . PRO A 1 205 ? 13.610 -10.443 -9.179 1.00 86.50 205 PRO A N 1
ATOM 1536 C CA . PRO A 1 205 ? 14.252 -10.127 -7.902 1.00 86.50 205 PRO A CA 1
ATOM 1537 C C . PRO A 1 205 ? 13.793 -11.079 -6.777 1.00 86.50 205 PRO A C 1
ATOM 1539 O O . PRO A 1 205 ? 12.579 -11.316 -6.670 1.00 86.50 205 PRO A O 1
ATOM 1542 N N . PRO A 1 206 ? 14.708 -11.629 -5.939 1.00 86.81 206 PRO A N 1
ATOM 1543 C CA . PRO A 1 206 ? 16.156 -11.338 -5.815 1.00 86.81 206 PRO A CA 1
ATOM 1544 C C . PRO A 1 206 ? 17.106 -11.915 -6.852 1.00 86.81 206 PRO A C 1
ATOM 1546 O O . PRO A 1 206 ? 18.267 -11.514 -6.872 1.00 86.81 206 PRO A O 1
ATOM 1549 N N . PHE A 1 207 ? 16.668 -12.873 -7.657 1.00 90.38 207 PHE A N 1
ATOM 1550 C CA . PHE A 1 207 ? 17.569 -13.695 -8.468 1.00 90.38 207 PHE A CA 1
ATOM 1551 C C . PHE A 1 207 ? 18.075 -12.983 -9.727 1.00 90.38 207 PHE A C 1
ATOM 1553 O O . PHE A 1 207 ? 19.001 -13.460 -10.371 1.00 90.38 207 PHE A O 1
ATOM 1560 N N . ALA A 1 208 ? 17.493 -11.828 -10.045 1.00 90.56 208 ALA A N 1
ATOM 1561 C CA . ALA A 1 208 ? 17.966 -10.908 -11.065 1.00 90.56 208 ALA A CA 1
ATOM 1562 C C . ALA A 1 208 ? 17.777 -9.460 -10.607 1.00 90.56 208 ALA A C 1
ATOM 1564 O O . ALA A 1 208 ? 17.057 -9.170 -9.644 1.00 90.56 208 ALA A O 1
ATOM 1565 N N . SER A 1 209 ? 18.390 -8.538 -11.340 1.00 89.94 209 SER A N 1
ATOM 1566 C CA . SER A 1 209 ? 18.128 -7.110 -11.213 1.00 89.94 209 SER A CA 1
ATOM 1567 C C . SER A 1 209 ? 17.176 -6.675 -12.326 1.00 89.94 209 SER A C 1
ATOM 1569 O O . SER A 1 209 ? 17.304 -7.108 -13.471 1.00 89.94 209 SER A O 1
ATOM 1571 N N . MET A 1 210 ? 16.201 -5.838 -11.983 1.00 89.88 210 MET A N 1
ATOM 1572 C CA . MET A 1 210 ? 15.168 -5.385 -12.908 1.00 89.88 210 MET A CA 1
ATOM 1573 C C . MET A 1 210 ? 14.850 -3.918 -12.644 1.00 89.88 210 MET A C 1
ATOM 1575 O O . MET A 1 210 ? 14.733 -3.510 -11.487 1.00 89.88 210 MET A O 1
ATOM 1579 N N . VAL A 1 211 ? 14.701 -3.138 -13.710 1.00 90.88 211 VAL A N 1
ATOM 1580 C CA . VAL A 1 211 ? 14.269 -1.741 -13.641 1.00 90.88 211 VAL A CA 1
ATOM 1581 C C . VAL A 1 211 ? 13.187 -1.468 -14.670 1.00 90.88 211 VAL A C 1
ATOM 1583 O O . VAL A 1 211 ? 13.201 -2.012 -15.772 1.00 90.88 211 VAL A O 1
ATOM 1586 N N . ARG A 1 212 ? 12.274 -0.570 -14.320 1.00 90.31 212 ARG A N 1
ATOM 1587 C CA . ARG A 1 212 ? 11.361 0.063 -15.260 1.00 90.31 212 ARG A CA 1
ATOM 1588 C C . ARG A 1 212 ? 11.942 1.404 -15.673 1.00 90.31 212 ARG A C 1
ATOM 1590 O O . ARG A 1 212 ? 12.268 2.228 -14.821 1.00 90.31 212 ARG A O 1
ATOM 1597 N N . VAL A 1 213 ? 12.059 1.644 -16.967 1.00 92.56 213 VAL A N 1
ATOM 1598 C CA . VAL A 1 213 ? 12.486 2.928 -17.518 1.00 92.56 213 VAL A CA 1
ATOM 1599 C C . VAL A 1 213 ? 11.348 3.577 -18.284 1.00 92.56 213 VAL A C 1
ATOM 1601 O O . VAL A 1 213 ? 10.632 2.927 -19.038 1.00 92.56 213 VAL A O 1
ATOM 1604 N N . SER A 1 214 ? 11.170 4.874 -18.081 1.00 92.50 214 SER A N 1
ATOM 1605 C CA . SER A 1 214 ? 10.221 5.694 -18.828 1.00 92.50 214 SER A CA 1
ATOM 1606 C C . SER A 1 214 ? 10.909 6.947 -19.350 1.00 92.50 214 SER A C 1
ATOM 1608 O O . SER A 1 214 ? 11.953 7.357 -18.840 1.00 92.50 214 SER A O 1
ATOM 1610 N N . VAL A 1 215 ? 10.344 7.549 -20.390 1.00 91.50 215 VAL A N 1
ATOM 1611 C CA . VAL A 1 215 ? 10.816 8.821 -20.941 1.00 91.50 215 VAL A CA 1
ATOM 1612 C C . VAL A 1 215 ? 9.726 9.873 -20.822 1.00 91.50 215 VAL A C 1
ATOM 1614 O O . VAL A 1 215 ? 8.537 9.581 -20.932 1.00 91.50 215 VAL A O 1
ATOM 1617 N N . VAL A 1 216 ? 10.136 11.107 -20.544 1.00 88.50 216 VAL A N 1
ATOM 1618 C CA . VAL A 1 216 ? 9.228 12.256 -20.533 1.00 88.50 216 VAL A CA 1
ATOM 1619 C C . VAL A 1 216 ? 9.009 12.731 -21.969 1.00 88.50 216 VAL A C 1
ATOM 1621 O O . VAL A 1 216 ? 9.972 12.892 -22.725 1.00 88.50 216 VAL A O 1
ATOM 1624 N N . ALA A 1 217 ? 7.746 12.987 -22.319 1.00 81.19 217 ALA A N 1
ATOM 162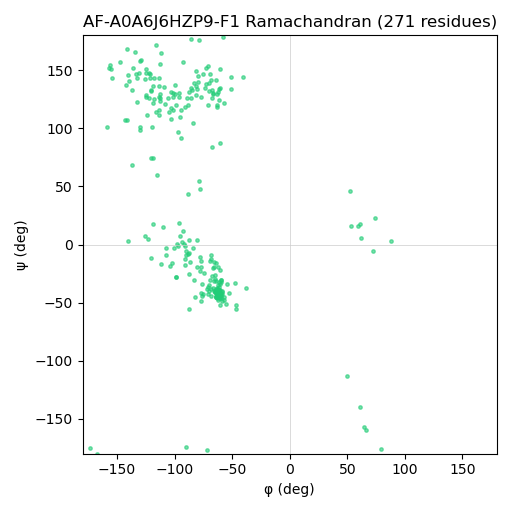5 C CA . ALA A 1 217 ? 7.366 13.565 -23.604 1.00 81.19 217 ALA A CA 1
ATOM 1626 C C . ALA A 1 217 ? 8.177 14.849 -23.908 1.00 81.19 217 ALA A C 1
ATOM 1628 O O . ALA A 1 217 ? 8.483 15.607 -22.983 1.00 81.19 217 ALA A O 1
ATOM 1629 N N . PRO A 1 218 ? 8.533 15.112 -25.181 1.00 87.25 218 PRO A N 1
ATOM 1630 C CA . PRO A 1 218 ? 8.070 14.420 -26.389 1.00 87.25 218 PRO A CA 1
ATOM 1631 C C . PRO A 1 218 ? 8.887 13.175 -26.778 1.00 87.25 218 PRO A C 1
ATOM 1633 O O . PRO A 1 218 ? 8.608 12.589 -27.817 1.00 87.25 218 PRO A O 1
ATOM 1636 N N . LYS A 1 219 ? 9.892 12.758 -25.988 1.00 86.44 219 LYS A N 1
ATOM 1637 C CA . LYS A 1 219 ? 10.687 11.562 -26.315 1.00 86.44 219 LYS A CA 1
ATOM 1638 C C . LYS A 1 219 ? 9.859 10.280 -26.158 1.00 86.44 219 LYS A C 1
ATOM 1640 O O . LYS A 1 219 ? 9.030 10.180 -25.254 1.00 86.44 219 LYS A O 1
ATOM 1645 N N . SER A 1 220 ? 10.151 9.294 -26.999 1.00 88.31 220 SER A N 1
ATOM 1646 C CA . SER A 1 220 ? 9.564 7.951 -27.005 1.00 88.31 220 SER A CA 1
ATOM 1647 C C . SER A 1 220 ? 10.659 6.887 -27.154 1.00 88.31 220 SER A C 1
ATOM 1649 O O . SER A 1 220 ? 11.801 7.191 -27.499 1.00 88.31 220 SER A O 1
ATOM 1651 N N . PHE A 1 221 ? 10.314 5.626 -26.890 1.00 89.19 221 PHE A N 1
ATOM 1652 C CA . PHE A 1 221 ? 11.199 4.472 -27.089 1.00 89.19 221 PHE A CA 1
ATOM 1653 C C . PHE A 1 221 ? 11.091 3.901 -28.512 1.00 89.19 221 PHE A C 1
ATOM 1655 O O . PHE A 1 221 ? 10.972 2.689 -28.691 1.00 89.19 221 PHE A O 1
ATOM 1662 N N . ASP A 1 222 ? 11.064 4.766 -29.525 1.00 86.88 222 ASP A N 1
ATOM 1663 C CA . ASP A 1 222 ? 10.995 4.325 -30.926 1.00 86.88 222 ASP A CA 1
ATOM 1664 C C . ASP A 1 222 ? 12.390 4.059 -31.510 1.00 86.88 222 ASP A C 1
ATOM 1666 O O . ASP A 1 222 ? 12.535 3.201 -32.373 1.00 86.88 222 ASP A O 1
ATOM 1670 N N . ASP A 1 223 ? 13.416 4.714 -30.962 1.00 86.06 223 ASP A N 1
ATOM 1671 C CA . ASP A 1 223 ? 14.829 4.504 -31.292 1.00 86.06 223 ASP A CA 1
ATOM 1672 C C . ASP A 1 223 ? 15.599 4.075 -30.033 1.00 86.06 223 ASP A C 1
ATOM 1674 O O . ASP A 1 223 ? 16.248 4.877 -29.363 1.00 86.06 223 ASP A O 1
ATOM 1678 N N . VAL A 1 224 ? 15.415 2.822 -29.608 1.00 88.12 224 VAL A N 1
ATOM 1679 C CA . VAL A 1 224 ? 16.122 2.272 -28.438 1.00 88.12 224 VAL A CA 1
ATOM 1680 C C . VAL A 1 224 ? 17.481 1.742 -28.900 1.00 88.12 224 VAL A C 1
ATOM 1682 O O . VAL A 1 224 ? 17.508 0.894 -29.794 1.00 88.12 224 VAL A O 1
ATOM 1685 N N . PRO A 1 225 ? 18.609 2.167 -28.296 1.00 88.50 225 PRO A N 1
ATOM 1686 C CA . PRO A 1 225 ? 19.914 1.616 -28.648 1.00 88.50 225 PRO A CA 1
ATOM 1687 C C . PRO A 1 225 ? 19.960 0.110 -28.368 1.00 88.50 225 PRO A C 1
ATOM 1689 O O . PRO A 1 225 ? 19.302 -0.381 -27.452 1.00 88.50 225 PRO A O 1
ATOM 1692 N N . VAL A 1 226 ? 20.775 -0.631 -29.120 1.00 87.94 226 VAL A N 1
ATOM 1693 C CA . VAL A 1 226 ? 20.993 -2.060 -28.855 1.00 87.94 226 VAL A CA 1
ATOM 1694 C C . VAL A 1 226 ? 21.641 -2.221 -27.479 1.00 87.94 226 VAL A C 1
ATOM 1696 O O . VAL A 1 226 ? 22.730 -1.703 -27.229 1.00 87.94 226 VAL A O 1
ATOM 1699 N N . LEU A 1 227 ? 20.968 -2.942 -26.582 1.00 91.88 227 LEU A N 1
ATOM 1700 C CA . LEU A 1 227 ? 21.449 -3.211 -25.229 1.00 91.88 227 LEU A CA 1
ATOM 1701 C C . LEU A 1 227 ? 21.939 -4.659 -25.145 1.00 91.88 227 LEU A C 1
ATOM 1703 O O . LEU A 1 227 ? 21.157 -5.599 -25.266 1.00 91.88 227 LEU A O 1
ATOM 1707 N N . SER A 1 228 ? 23.240 -4.846 -24.930 1.00 89.75 228 SER A N 1
ATOM 1708 C CA . SER A 1 228 ? 23.849 -6.176 -24.856 1.00 89.75 228 SER A CA 1
ATOM 1709 C C . SER A 1 228 ? 23.747 -6.773 -23.455 1.00 89.75 228 SER A C 1
ATOM 1711 O O . SER A 1 228 ? 24.115 -6.140 -22.467 1.00 89.75 228 SER A O 1
ATOM 1713 N N . GLY A 1 229 ? 23.322 -8.036 -23.375 1.00 90.94 229 GLY A N 1
ATOM 1714 C CA . GLY A 1 229 ? 23.335 -8.803 -22.129 1.00 90.94 229 GLY A CA 1
ATOM 1715 C C . GLY A 1 229 ? 22.254 -8.415 -21.118 1.00 90.94 229 GLY A C 1
ATOM 1716 O O . GLY A 1 229 ? 22.424 -8.681 -19.930 1.00 90.94 229 GLY A O 1
ATOM 1717 N N . VAL A 1 230 ? 21.164 -7.809 -21.594 1.00 95.00 230 VAL A N 1
ATOM 1718 C CA . VAL A 1 230 ? 19.944 -7.538 -20.829 1.00 95.00 230 VAL A CA 1
ATOM 1719 C C . VAL A 1 230 ? 18.724 -7.996 -21.628 1.00 95.00 230 VAL A C 1
ATOM 1721 O O . VAL A 1 230 ? 18.713 -7.901 -22.854 1.00 95.00 230 VAL A O 1
ATOM 1724 N N . ASP A 1 231 ? 17.686 -8.448 -20.932 1.00 93.50 231 ASP A N 1
ATOM 1725 C CA . ASP A 1 231 ? 16.366 -8.670 -21.516 1.00 93.50 231 ASP A CA 1
ATOM 1726 C C . ASP A 1 231 ? 15.581 -7.356 -21.473 1.00 93.50 231 ASP A C 1
ATOM 1728 O O . ASP A 1 231 ? 15.539 -6.686 -20.434 1.00 93.50 231 ASP A O 1
ATOM 1732 N N . VAL A 1 232 ? 14.927 -7.001 -22.579 1.00 92.81 232 VAL A N 1
ATOM 1733 C CA . VAL A 1 232 ? 14.096 -5.795 -22.686 1.00 92.81 232 VAL A CA 1
ATOM 1734 C C . VAL A 1 232 ? 12.679 -6.192 -23.077 1.00 92.81 232 VAL A C 1
ATOM 1736 O O . VAL A 1 232 ? 12.474 -6.858 -24.088 1.00 92.81 232 VAL A O 1
ATOM 1739 N N . ALA A 1 233 ? 11.695 -5.752 -22.298 1.00 90.31 233 ALA A N 1
ATOM 1740 C CA . ALA A 1 233 ? 10.277 -5.877 -22.621 1.00 90.31 233 ALA A CA 1
ATOM 1741 C C . ALA A 1 233 ? 9.624 -4.489 -22.669 1.00 90.31 233 ALA A C 1
ATOM 1743 O O . ALA A 1 233 ? 9.967 -3.617 -21.872 1.00 90.31 233 ALA A O 1
ATOM 1744 N N . ARG A 1 234 ? 8.681 -4.271 -23.592 1.00 88.56 234 ARG A N 1
ATOM 1745 C CA . ARG A 1 234 ? 7.937 -3.006 -23.716 1.00 88.56 234 ARG A CA 1
ATOM 1746 C C . ARG A 1 234 ? 6.605 -3.112 -22.973 1.00 88.56 234 ARG A C 1
ATOM 1748 O O . ARG A 1 234 ? 5.866 -4.070 -23.169 1.00 88.56 234 ARG A O 1
ATOM 1755 N N . GLU A 1 235 ? 6.315 -2.122 -22.137 1.00 81.25 235 GLU A N 1
ATOM 1756 C CA . GLU A 1 235 ? 5.069 -1.977 -21.378 1.00 81.25 235 GLU A CA 1
ATOM 1757 C C . GLU A 1 235 ? 4.550 -0.549 -21.602 1.00 81.25 235 GLU A C 1
ATOM 1759 O O . GLU A 1 235 ? 5.078 0.404 -21.023 1.00 81.25 235 GLU A O 1
ATOM 1764 N N . ASP A 1 236 ? 3.558 -0.384 -22.478 1.00 80.38 236 ASP A N 1
ATOM 1765 C CA . ASP A 1 236 ? 3.023 0.914 -22.915 1.00 80.38 236 ASP A CA 1
ATOM 1766 C C . ASP A 1 236 ? 4.129 1.907 -23.350 1.00 80.38 236 ASP A C 1
ATOM 1768 O O . ASP A 1 236 ? 4.828 1.701 -24.346 1.00 80.38 236 ASP A O 1
ATOM 1772 N N . SER A 1 237 ? 4.303 2.995 -22.589 1.00 83.44 237 SER A N 1
ATOM 1773 C CA . SER A 1 237 ? 5.319 4.040 -22.777 1.00 83.44 237 SER A CA 1
ATOM 1774 C C . SER A 1 237 ? 6.576 3.828 -21.918 1.00 83.44 237 SER A C 1
ATOM 1776 O O . SER A 1 237 ? 7.320 4.774 -21.645 1.00 83.44 237 SER A O 1
ATOM 1778 N N . SER A 1 238 ? 6.784 2.611 -21.419 1.00 89.31 238 SER A N 1
ATOM 1779 C CA . SER A 1 238 ? 7.919 2.217 -20.585 1.00 89.31 238 SER A CA 1
ATOM 1780 C C . SER A 1 238 ? 8.605 0.957 -21.108 1.00 89.31 238 SER A C 1
ATOM 1782 O O . SER A 1 238 ? 8.015 0.174 -21.851 1.00 89.31 238 SER A O 1
ATOM 1784 N N . LEU A 1 239 ? 9.863 0.759 -20.716 1.00 92.06 239 LEU A N 1
ATOM 1785 C CA . LEU A 1 239 ? 10.570 -0.504 -20.902 1.00 92.06 239 LEU A CA 1
ATOM 1786 C C . LEU A 1 239 ? 10.853 -1.132 -19.543 1.00 92.06 239 LEU A C 1
ATOM 1788 O O . LEU A 1 239 ? 11.197 -0.440 -18.585 1.00 92.06 239 LEU A O 1
ATOM 1792 N N . ILE A 1 240 ? 10.765 -2.450 -19.479 1.00 91.31 240 ILE A N 1
ATOM 1793 C CA . ILE A 1 240 ? 11.308 -3.259 -18.397 1.00 91.31 240 ILE A CA 1
ATOM 1794 C C . ILE A 1 240 ? 12.643 -3.808 -18.882 1.00 91.31 240 ILE A C 1
ATOM 1796 O O . ILE A 1 240 ? 12.693 -4.511 -19.888 1.00 91.3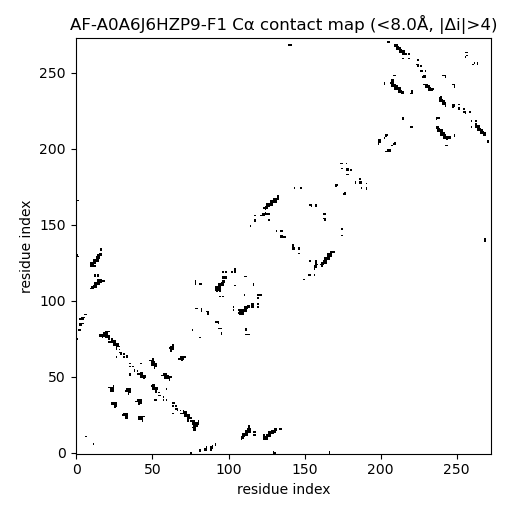1 240 ILE A O 1
ATOM 1800 N N . VAL A 1 241 ? 13.718 -3.476 -18.172 1.00 93.81 241 VAL A N 1
ATOM 1801 C CA . VAL A 1 241 ? 15.075 -3.951 -18.461 1.00 93.81 241 VAL A CA 1
ATOM 1802 C C . VAL A 1 241 ? 15.513 -4.860 -17.321 1.00 93.81 241 VAL A C 1
ATOM 1804 O O . VAL A 1 241 ? 15.455 -4.470 -16.151 1.00 93.81 241 VAL A O 1
ATOM 1807 N N . LYS A 1 242 ? 15.931 -6.079 -17.653 1.00 93.00 242 LYS A N 1
ATOM 1808 C CA . LYS A 1 242 ? 16.224 -7.146 -16.693 1.00 93.00 242 LYS A CA 1
ATOM 1809 C C . LYS A 1 242 ? 17.557 -7.809 -17.015 1.00 93.00 242 LYS A C 1
ATOM 1811 O O . LYS A 1 242 ? 17.893 -7.999 -18.175 1.00 93.00 242 LYS A O 1
ATOM 1816 N N . SER A 1 243 ? 18.312 -8.184 -15.989 1.00 94.31 243 SER A N 1
ATOM 1817 C CA . SER A 1 243 ? 19.546 -8.957 -16.152 1.00 94.31 243 SER A CA 1
ATOM 1818 C C . SER A 1 243 ? 19.866 -9.758 -14.898 1.00 94.31 243 SER A C 1
ATOM 1820 O O . SER A 1 243 ? 19.678 -9.278 -13.777 1.00 94.31 243 SER A O 1
ATOM 1822 N N . LEU A 1 244 ? 20.401 -10.965 -15.089 1.00 93.12 244 LEU A N 1
ATOM 1823 C CA . LEU A 1 244 ? 21.017 -11.754 -14.017 1.00 93.12 244 LEU A CA 1
ATOM 1824 C C . LEU A 1 244 ? 22.312 -11.102 -13.503 1.00 93.12 244 LEU A C 1
ATOM 1826 O O . LEU A 1 244 ? 22.664 -11.258 -12.339 1.00 93.12 244 LEU A O 1
ATOM 1830 N N . ASP A 1 245 ? 22.986 -10.336 -14.361 1.00 92.50 245 ASP A N 1
ATOM 1831 C CA . ASP A 1 245 ? 24.216 -9.611 -14.063 1.00 92.50 245 ASP A CA 1
ATOM 1832 C C . ASP A 1 245 ? 23.908 -8.124 -13.821 1.00 92.50 245 ASP A C 1
ATOM 1834 O O . ASP A 1 245 ? 23.433 -7.409 -14.715 1.00 92.50 245 ASP A O 1
ATOM 1838 N N . ALA A 1 246 ? 24.159 -7.667 -12.593 1.00 89.25 246 ALA A N 1
ATOM 1839 C CA . ALA A 1 246 ? 23.894 -6.295 -12.174 1.00 89.25 246 ALA A CA 1
ATOM 1840 C C . ALA A 1 246 ? 24.773 -5.267 -12.906 1.00 89.25 246 ALA A C 1
ATOM 1842 O O . ALA A 1 246 ? 24.299 -4.159 -13.165 1.00 89.25 246 ALA A O 1
ATOM 1843 N N . GLU A 1 247 ? 26.001 -5.631 -13.290 1.00 92.62 247 GLU A N 1
ATOM 1844 C CA . GLU A 1 247 ? 26.896 -4.743 -14.038 1.00 92.62 247 GLU A CA 1
ATOM 1845 C C . GLU A 1 247 ? 26.362 -4.517 -15.451 1.00 92.62 247 GLU A C 1
ATOM 1847 O O . GLU A 1 247 ? 26.226 -3.376 -15.888 1.00 92.62 247 GLU A O 1
ATOM 1852 N N . LYS A 1 248 ? 25.915 -5.581 -16.132 1.00 94.81 248 LYS A N 1
ATOM 1853 C CA . LYS A 1 248 ? 25.293 -5.455 -17.464 1.00 94.81 248 LYS A CA 1
ATOM 1854 C C . LYS A 1 248 ? 24.040 -4.587 -17.439 1.00 94.81 248 LYS A C 1
ATOM 1856 O O . LYS A 1 248 ? 23.837 -3.771 -18.338 1.00 94.81 248 LYS A O 1
ATOM 1861 N N . LEU A 1 249 ? 23.222 -4.709 -16.389 1.00 94.25 249 LEU A N 1
ATOM 1862 C CA . LEU A 1 249 ? 22.069 -3.827 -16.206 1.00 94.25 249 LEU A CA 1
ATOM 1863 C C . LEU A 1 249 ? 22.499 -2.368 -16.018 1.00 94.25 249 LEU A C 1
ATOM 1865 O O . LEU A 1 249 ? 21.904 -1.472 -16.613 1.00 94.25 249 LEU A O 1
ATOM 1869 N N . SER A 1 250 ? 23.536 -2.131 -15.212 1.00 93.69 250 SER A N 1
ATOM 1870 C CA . SER A 1 250 ? 24.107 -0.799 -14.997 1.00 93.69 250 SER A CA 1
ATOM 1871 C C . SER A 1 250 ? 24.602 -0.188 -16.311 1.00 93.69 250 SER A C 1
ATOM 1873 O O . SER A 1 250 ? 24.210 0.931 -16.650 1.00 93.69 250 SER A O 1
ATOM 1875 N N . THR A 1 251 ? 25.369 -0.938 -17.108 1.00 95.75 251 THR A N 1
ATOM 1876 C CA . THR A 1 251 ? 25.848 -0.512 -18.432 1.00 95.75 251 THR A CA 1
ATOM 1877 C C . THR A 1 251 ? 24.691 -0.191 -19.379 1.00 95.75 251 THR A C 1
ATOM 1879 O O . THR A 1 251 ? 24.699 0.854 -20.029 1.00 95.75 251 THR A O 1
ATOM 1882 N N . ALA A 1 252 ? 23.653 -1.030 -19.419 1.00 95.62 252 ALA A N 1
ATOM 1883 C CA . ALA A 1 252 ? 22.471 -0.783 -20.242 1.00 95.62 252 ALA A CA 1
ATOM 1884 C C . ALA A 1 252 ? 21.731 0.503 -19.828 1.00 95.62 252 ALA A C 1
ATOM 1886 O O . ALA A 1 252 ? 21.347 1.309 -20.677 1.00 95.62 252 ALA A O 1
ATOM 1887 N N . ILE A 1 253 ? 21.582 0.750 -18.521 1.00 94.81 253 ILE A N 1
ATOM 1888 C CA . ILE A 1 253 ? 20.991 1.994 -18.006 1.00 94.81 253 ILE A CA 1
ATOM 1889 C C . ILE A 1 253 ? 21.860 3.205 -18.371 1.00 94.81 253 ILE A C 1
ATOM 1891 O O . ILE A 1 253 ? 21.318 4.257 -18.712 1.00 94.81 253 ILE A O 1
ATOM 1895 N N . GLN A 1 254 ? 23.190 3.090 -18.322 1.00 94.75 254 GLN A N 1
ATOM 1896 C CA . GLN A 1 254 ? 24.098 4.166 -18.733 1.00 94.75 254 GLN A CA 1
ATOM 1897 C C . GLN A 1 254 ? 23.971 4.484 -20.228 1.00 94.75 254 GLN A C 1
ATOM 1899 O O . GLN A 1 254 ? 23.887 5.659 -20.581 1.00 94.75 254 GLN A O 1
ATOM 1904 N N . ALA A 1 255 ? 23.862 3.471 -21.092 1.00 95.06 255 ALA A N 1
ATOM 1905 C CA . ALA A 1 255 ? 23.621 3.663 -22.523 1.00 95.06 255 ALA A CA 1
ATOM 1906 C C . ALA A 1 255 ? 22.284 4.380 -22.785 1.00 95.06 255 ALA A C 1
ATOM 1908 O O . ALA A 1 255 ? 22.231 5.363 -23.528 1.00 95.06 255 ALA A O 1
ATOM 1909 N N . LEU A 1 256 ? 21.212 3.965 -22.099 1.00 94.62 256 LEU A N 1
ATOM 1910 C CA . LEU A 1 256 ? 19.916 4.649 -22.163 1.00 94.62 256 LEU A CA 1
ATOM 1911 C C . LEU A 1 256 ? 20.002 6.095 -21.655 1.00 94.62 256 LEU A C 1
ATOM 1913 O O . LEU A 1 256 ? 19.385 6.988 -22.234 1.00 94.62 256 LEU A O 1
ATOM 1917 N N . ARG A 1 257 ? 20.770 6.358 -20.591 1.00 94.62 257 ARG A N 1
ATOM 1918 C CA . ARG A 1 257 ? 20.999 7.721 -20.085 1.00 94.62 257 ARG A CA 1
ATOM 1919 C C . ARG A 1 257 ? 21.773 8.579 -21.078 1.00 94.62 257 ARG A C 1
ATOM 1921 O O . ARG A 1 257 ? 21.417 9.741 -21.235 1.00 94.62 257 ARG A O 1
ATOM 1928 N N . ALA A 1 258 ? 22.779 8.031 -21.754 1.00 94.19 258 ALA A N 1
ATOM 1929 C CA . ALA A 1 258 ? 23.532 8.749 -22.779 1.00 94.19 258 ALA A CA 1
ATOM 1930 C C . ALA A 1 258 ? 22.637 9.138 -23.969 1.00 94.19 258 ALA A C 1
ATOM 1932 O O . ALA A 1 258 ? 22.727 10.258 -24.462 1.00 94.19 258 ALA A O 1
ATOM 1933 N N . HIS A 1 259 ? 21.725 8.251 -24.377 1.00 93.88 259 HIS A N 1
ATOM 1934 C CA . HIS A 1 259 ? 20.819 8.491 -25.502 1.00 93.88 259 HIS A CA 1
ATOM 1935 C C . HIS A 1 259 ? 19.641 9.427 -25.143 1.00 93.88 259 HIS A C 1
ATOM 1937 O O . HIS A 1 259 ? 19.356 10.410 -25.832 1.00 93.88 259 HIS A O 1
ATOM 1943 N N . TYR A 1 260 ? 18.942 9.169 -24.033 1.00 92.50 260 TYR A N 1
ATOM 1944 C CA . TYR A 1 260 ? 17.740 9.927 -23.661 1.00 92.50 260 TYR A CA 1
ATOM 1945 C C . TYR A 1 260 ? 18.021 11.148 -22.774 1.00 92.50 260 TYR A C 1
ATOM 1947 O O . TYR A 1 260 ? 17.180 12.052 -22.713 1.00 92.50 260 TYR A O 1
ATOM 1955 N N . GLY A 1 261 ? 19.189 11.231 -22.139 1.00 91.50 261 GLY A N 1
ATOM 1956 C CA . GLY A 1 261 ? 19.585 12.343 -21.279 1.00 91.50 261 GLY A CA 1
ATOM 1957 C C . GLY A 1 261 ? 18.658 12.525 -20.075 1.00 91.50 261 GLY A C 1
ATOM 1958 O O . GLY A 1 261 ? 18.177 11.565 -19.468 1.00 91.50 261 GLY A O 1
ATOM 1959 N N . THR A 1 262 ? 18.362 13.783 -19.745 1.00 90.62 262 THR A N 1
ATOM 1960 C CA . THR A 1 262 ? 17.524 14.173 -18.596 1.00 90.62 262 THR A CA 1
ATOM 1961 C C . THR A 1 262 ? 16.049 13.794 -18.737 1.00 90.62 262 THR A C 1
ATOM 1963 O O . THR A 1 262 ? 15.303 13.888 -17.761 1.00 90.62 262 THR A O 1
ATOM 1966 N N . SER A 1 263 ? 15.607 13.339 -19.913 1.00 89.81 263 SER A N 1
ATOM 1967 C CA . SER A 1 263 ? 14.244 12.843 -20.138 1.00 89.81 263 SER A CA 1
ATOM 1968 C C . SER A 1 263 ? 14.027 11.432 -19.587 1.00 89.81 263 SER A C 1
ATOM 1970 O O . SER A 1 263 ? 12.877 11.052 -19.382 1.00 89.81 263 SER A O 1
ATOM 1972 N N . LEU A 1 264 ? 15.093 10.661 -19.335 1.00 92.94 264 LEU A N 1
ATOM 1973 C CA . LEU A 1 264 ? 14.978 9.304 -18.805 1.00 92.94 264 LEU A CA 1
ATOM 1974 C C . LEU A 1 264 ? 14.569 9.330 -17.326 1.00 92.94 264 LEU A C 1
ATOM 1976 O O . LEU A 1 264 ? 15.077 10.107 -16.512 1.00 92.94 264 LEU A O 1
ATOM 1980 N N . ARG A 1 265 ? 13.662 8.438 -16.955 1.00 92.25 265 ARG A N 1
ATOM 1981 C CA . ARG A 1 265 ? 13.305 8.108 -15.578 1.00 92.25 265 ARG A CA 1
ATOM 1982 C C . ARG A 1 265 ? 13.574 6.627 -15.384 1.00 92.25 265 ARG A C 1
ATOM 1984 O O . ARG A 1 265 ? 13.184 5.816 -16.213 1.00 92.25 265 ARG A O 1
ATOM 1991 N N . VAL A 1 266 ? 14.258 6.287 -14.298 1.00 90.38 266 VAL A N 1
ATOM 1992 C CA . VAL A 1 266 ? 14.580 4.903 -13.944 1.00 90.38 266 VAL A CA 1
ATOM 1993 C C . VAL A 1 266 ? 13.932 4.617 -12.603 1.00 90.38 266 VAL A C 1
ATOM 1995 O O . VAL A 1 266 ? 14.201 5.310 -11.623 1.00 90.38 266 VAL A O 1
ATOM 1998 N N . HIS A 1 267 ? 13.074 3.611 -12.571 1.00 86.56 267 HIS A N 1
ATOM 1999 C CA . HIS A 1 267 ? 12.440 3.102 -11.373 1.00 86.56 267 HIS A CA 1
ATOM 2000 C C . HIS A 1 267 ? 12.953 1.687 -11.119 1.00 86.56 267 HIS A C 1
ATOM 2002 O O . HIS A 1 267 ? 12.687 0.768 -11.891 1.00 86.56 267 HIS A O 1
ATOM 2008 N N . ALA A 1 268 ? 13.724 1.527 -10.052 1.00 82.62 268 ALA A N 1
ATOM 2009 C CA . ALA A 1 268 ? 14.140 0.228 -9.553 1.00 82.62 268 ALA A CA 1
ATOM 2010 C C . ALA A 1 268 ? 13.325 -0.061 -8.295 1.00 82.62 268 ALA A C 1
ATOM 2012 O O . ALA A 1 268 ? 13.330 0.763 -7.375 1.00 82.62 268 ALA A O 1
ATOM 2013 N N . ASP A 1 269 ? 12.653 -1.211 -8.243 1.00 69.62 269 ASP A N 1
ATOM 2014 C CA . ASP A 1 269 ? 12.053 -1.658 -6.990 1.00 69.62 269 ASP A CA 1
ATOM 2015 C C . ASP A 1 269 ? 13.188 -1.852 -5.969 1.00 69.62 269 ASP A C 1
ATOM 2017 O O . ASP A 1 269 ? 14.162 -2.561 -6.257 1.00 69.62 269 ASP A O 1
ATOM 2021 N N . PRO A 1 270 ? 13.127 -1.200 -4.794 1.00 61.72 270 PRO A N 1
ATOM 2022 C CA . PRO A 1 270 ? 14.187 -1.315 -3.810 1.00 61.72 270 PRO A CA 1
ATOM 2023 C C . PRO A 1 270 ? 14.315 -2.774 -3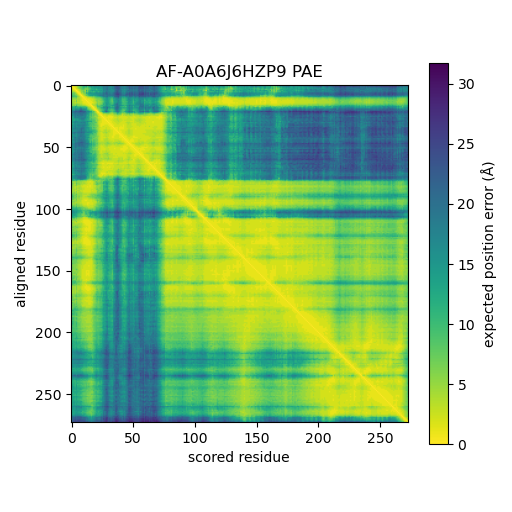.369 1.00 61.72 270 PRO A C 1
ATOM 2025 O O . PRO A 1 270 ? 13.325 -3.431 -3.044 1.00 61.72 270 PRO A O 1
ATOM 2028 N N . LYS A 1 271 ? 15.552 -3.277 -3.314 1.00 58.72 271 LYS A N 1
ATOM 2029 C CA . LYS A 1 271 ? 15.867 -4.576 -2.708 1.00 58.72 271 LYS A CA 1
ATOM 2030 C C . LYS A 1 271 ? 15.629 -4.482 -1.195 1.00 58.72 271 LYS A C 1
ATOM 2032 O O . LYS A 1 271 ? 16.546 -4.182 -0.442 1.00 58.72 271 LYS A O 1
ATOM 2037 N N . ARG A 1 272 ? 14.383 -4.673 -0.760 1.00 53.19 272 ARG A N 1
ATOM 2038 C CA . ARG A 1 272 ? 14.007 -4.831 0.650 1.00 53.19 272 ARG A CA 1
ATOM 2039 C C . ARG A 1 272 ? 13.953 -6.331 0.941 1.00 53.19 272 ARG A C 1
ATOM 2041 O O . ARG A 1 272 ? 12.938 -6.967 0.661 1.00 53.19 272 ARG A O 1
ATOM 2048 N N . TYR A 1 273 ? 15.075 -6.886 1.393 1.00 49.97 273 TYR A N 1
ATOM 2049 C CA . TYR A 1 273 ? 15.145 -8.244 1.941 1.00 49.97 273 TYR A CA 1
ATOM 2050 C C . TYR A 1 273 ? 15.175 -8.175 3.457 1.00 49.97 273 TYR A C 1
ATOM 2052 O O . TYR A 1 273 ? 15.883 -7.279 3.969 1.00 49.97 273 TYR A O 1
#

Nearest PDB structures (foldseek):
  6dcr-assembly2_B  TM=5.287E-01  e=2.772E-13  Escherichia coli K-12
  4pwu-assembly2_C  TM=6.629E-01  e=1.792E-01  Klebsiella pneumoniae subsp. pneumoniae MGH 78578
  5my0-assembly2_D  TM=4.365E-01  e=8.523E-02  Mus musculus
  3l09-assembly2_C  TM=4.615E-01  e=1.223E+00  Jannaschia sp. CCS1
  3ja1-assembly1_S3  TM=5.763E-01  e=3.097E+00  Escherichia coli

pLDDT: mean 86.98, std 8.95, range [49.97, 97.12]

Mean predicted aligned error: 9.91 Å